Protein AF-A0A1F9VL85-F1 (afdb_monomer)

Mean predicted aligned error: 5.95 Å

pLDDT: mean 85.51, std 13.02, range [32.09, 97.81]

Sequence (182 aa):
MFFSKKSITPEEFVLFLSKQRHYVEVSAISTFQSELSYAGDIDRLKYEALLFAMWLITLTIARSKESFKDYFHIKMIEAFKVNPELKDKFVMELDKRYKAYFKAFEIWMSAPEKGYVLGSVMVEIIKNQNVASIIEGKSPQVGAVEAFKATTLFSSLYKEISDSVEALNKQYKFDLVYNEGK

Radius of gyration: 16.81 Å; Cα contacts (8 Å, |Δi|>4): 173; chains: 1; bounding box: 45×36×45 Å

Secondary structure (DSSP, 8-state):
---PPBP--HHHHHHHHHHHHHHHHHHHHHHHHHTS---S-HHHHHHHHHHHHHHHHHHTS-GGGHHHHHHHHHHHHHHTT--HHHHHHHHHHHHHHHHHHHHHHHHHHH-GGGTHHHHHHHIIIIIS--HHHHHTTPPP---HHHHHHHHHHHHHHHHHHHHHHHHHHHHBS---S-----

Solvent-accessible surface area (backbone atoms only — not comparable to full-atom values): 9984 Å² total; per-residue (Å²): 134,86,77,77,56,42,89,68,54,74,66,62,50,46,52,52,50,52,53,53,29,50,53,43,24,56,51,46,47,48,45,39,44,74,75,61,62,55,83,74,60,65,70,57,38,53,50,40,25,45,50,50,17,55,49,55,53,53,65,47,45,20,81,93,39,55,73,56,52,51,50,46,52,50,54,52,53,59,73,67,66,52,54,72,79,52,39,59,54,48,53,53,54,43,54,57,49,44,55,49,50,50,56,27,46,53,48,22,74,76,34,62,91,45,35,49,52,37,6,22,52,49,44,30,40,51,68,66,63,42,56,64,48,54,71,74,66,47,80,68,93,60,57,72,68,53,12,46,52,40,30,49,53,50,54,52,52,53,47,55,50,42,53,51,52,45,55,47,38,68,51,22,75,51,96,34,65,64,70,80,76,129

Foldseek 3Di:
DPDDFDADDLVNVLVVLVVLLVVQLVLQLCCCVPPVVQPDDSVLLSLLSSLVSLLLSLQFFAPVPVVSNVVSVVVVLVVVVQDPVVSVVSVVVSVLLNVLQVVQVVCCVVPVVSLLSNQLSSCCCNRVVNSVCSVVVHRRPDDSSSSVSSSVSSVVSSVVVNVVVVVSVVRHVDPTGHDPDD

Nearest PDB structures (foldseek):
  5izt-assembly2_B  TM=2.731E-01  e=2.879E+00  Borreliella burgdorferi B31
  8x61-assembly1_C  TM=2.371E-01  e=5.476E+00  Escherichia coli K-12
  7t56-assembly1_B  TM=1.801E-01  e=2.362E+00  Acetivibrio thermocellus
  6m6z-assembly1_D  TM=1.850E-01  e=7.368E+00  Escherichia coli

Structure (mmCIF, N/CA/C/O backbone):
data_AF-A0A1F9VL85-F1
#
_entry.id   AF-A0A1F9VL85-F1
#
loop_
_atom_site.group_PDB
_atom_site.id
_atom_site.type_symbol
_atom_site.label_atom_id
_atom_site.label_alt_id
_atom_site.label_comp_id
_atom_site.label_asym_id
_atom_site.label_entity_id
_atom_site.label_seq_id
_atom_site.pdbx_PDB_ins_code
_atom_site.Cartn_x
_atom_site.Cartn_y
_atom_site.Cartn_z
_atom_site.occupancy
_atom_site.B_iso_or_equiv
_atom_site.auth_seq_id
_atom_site.auth_comp_id
_atom_site.auth_asym_id
_atom_site.auth_atom_id
_atom_site.pdbx_PDB_model_num
ATOM 1 N N . MET A 1 1 ? -26.231 -16.709 23.328 1.00 36.44 1 MET A N 1
ATOM 2 C CA . MET A 1 1 ? -25.308 -15.898 24.154 1.00 36.44 1 MET A CA 1
ATOM 3 C C . MET A 1 1 ? -24.997 -14.614 23.407 1.00 36.44 1 MET A C 1
ATOM 5 O O . MET A 1 1 ? -24.448 -14.691 22.317 1.00 36.44 1 MET A O 1
ATOM 9 N N . PHE A 1 2 ? -25.373 -13.456 23.951 1.00 44.16 2 PHE A N 1
ATOM 10 C CA . PHE A 1 2 ? -24.913 -12.163 23.443 1.00 44.16 2 PHE A CA 1
ATOM 11 C C . PHE A 1 2 ? -23.550 -11.876 24.075 1.00 44.16 2 PHE A C 1
ATOM 13 O O . PHE A 1 2 ? -23.483 -11.435 25.219 1.00 44.16 2 PHE A O 1
ATOM 20 N N . PHE A 1 3 ? -22.460 -12.167 23.367 1.00 52.97 3 PHE A N 1
ATOM 21 C CA . PHE A 1 3 ? -21.158 -11.640 23.766 1.00 52.97 3 PHE A CA 1
ATOM 22 C C . PHE A 1 3 ? -21.190 -10.131 23.521 1.00 52.97 3 PHE A C 1
ATOM 24 O O . PHE A 1 3 ? -21.301 -9.685 22.377 1.00 52.97 3 PHE A O 1
ATOM 31 N N . SER A 1 4 ? -21.161 -9.333 24.589 1.00 65.44 4 SER A N 1
ATOM 32 C CA . SER A 1 4 ? -20.968 -7.895 24.446 1.00 65.44 4 SER A CA 1
ATOM 33 C C . SER A 1 4 ? -19.591 -7.672 23.820 1.00 65.44 4 SER A C 1
ATOM 35 O O . SER A 1 4 ? -18.565 -8.080 24.362 1.00 65.44 4 SER A O 1
ATOM 37 N N . LYS A 1 5 ? -19.572 -7.069 22.627 1.00 71.00 5 LYS A N 1
ATOM 38 C CA . LYS A 1 5 ? -18.331 -6.642 21.969 1.00 71.00 5 LYS A CA 1
ATOM 39 C C . LYS A 1 5 ? -17.504 -5.800 22.948 1.00 71.00 5 LYS A C 1
ATOM 41 O O . LYS A 1 5 ? -18.058 -4.909 23.600 1.00 71.00 5 LYS A O 1
ATOM 46 N N . LYS A 1 6 ? -16.199 -6.068 23.034 1.00 73.12 6 LYS A N 1
ATOM 47 C CA . LYS A 1 6 ? -15.275 -5.296 23.880 1.00 73.12 6 LYS A CA 1
ATOM 48 C C . LYS A 1 6 ? -15.096 -3.884 23.302 1.00 73.12 6 LYS A C 1
ATOM 50 O O . LYS A 1 6 ? -15.248 -3.675 22.095 1.00 73.12 6 LYS A O 1
ATOM 55 N N . SER A 1 7 ? -14.801 -2.904 24.152 1.00 72.38 7 SER A N 1
ATOM 56 C CA . SER A 1 7 ? -14.352 -1.583 23.697 1.00 72.38 7 SER A CA 1
ATOM 57 C C . SER A 1 7 ? -12.905 -1.671 23.212 1.00 72.38 7 SER A C 1
ATOM 59 O O . SER A 1 7 ? -12.110 -2.382 23.821 1.00 72.38 7 SER A O 1
ATOM 61 N N . ILE A 1 8 ? -12.585 -0.951 22.141 1.00 79.19 8 ILE A N 1
ATOM 62 C CA . ILE A 1 8 ? -11.219 -0.718 21.661 1.00 79.19 8 ILE A CA 1
ATOM 63 C C . ILE A 1 8 ? -11.024 0.790 21.547 1.00 79.19 8 ILE A C 1
ATOM 65 O O . ILE A 1 8 ? -11.946 1.491 21.114 1.00 79.19 8 ILE A O 1
ATOM 69 N N . THR A 1 9 ? -9.873 1.303 21.967 1.00 83.12 9 THR A N 1
ATOM 70 C CA . THR A 1 9 ? -9.563 2.724 21.785 1.00 83.12 9 THR A CA 1
ATOM 71 C C . THR A 1 9 ? -9.055 2.995 20.364 1.00 83.12 9 THR A C 1
ATOM 73 O O . THR A 1 9 ? -8.528 2.090 19.704 1.00 83.12 9 THR A O 1
ATOM 76 N N . PRO A 1 10 ? -9.172 4.238 19.861 1.00 82.25 10 PRO A N 1
ATOM 77 C CA . PRO A 1 10 ? -8.535 4.635 18.607 1.00 82.25 10 PRO A CA 1
ATOM 78 C C . PRO A 1 10 ? -7.034 4.309 18.567 1.00 82.25 10 PRO A C 1
ATOM 80 O O . PRO A 1 10 ? -6.529 3.881 17.534 1.00 82.25 10 PRO A O 1
ATOM 83 N N . GLU A 1 11 ? -6.325 4.460 19.686 1.00 86.00 11 GLU A N 1
ATOM 84 C CA . GLU A 1 11 ? -4.888 4.195 19.811 1.00 86.00 11 GLU A CA 1
ATOM 85 C C . GLU A 1 11 ? -4.563 2.705 19.673 1.00 86.00 11 GLU A C 1
ATOM 87 O O . GLU A 1 11 ? -3.646 2.337 18.938 1.00 86.00 11 GLU A O 1
ATOM 92 N N . GLU A 1 12 ? -5.325 1.840 20.347 1.00 85.88 12 GLU A N 1
ATOM 93 C CA . GLU A 1 12 ? -5.186 0.385 20.230 1.00 85.88 12 GLU A CA 1
ATOM 94 C C . GLU A 1 12 ? -5.440 -0.074 18.792 1.00 85.88 12 GLU A C 1
ATOM 96 O O . GLU A 1 12 ? -4.727 -0.933 18.264 1.00 85.88 12 GLU A O 1
ATOM 101 N N . PHE A 1 13 ? -6.419 0.543 18.127 1.00 85.44 13 PHE A N 1
ATOM 102 C CA . PHE A 1 13 ? -6.725 0.245 16.737 1.00 85.44 13 PHE A CA 1
ATOM 103 C C . PHE A 1 13 ? -5.622 0.724 15.783 1.00 85.44 13 PHE A C 1
ATOM 105 O O . PHE A 1 13 ? -5.206 -0.018 14.893 1.00 85.44 13 PHE A O 1
ATOM 112 N N . VAL A 1 14 ? -5.091 1.934 15.978 1.00 89.06 14 VAL A N 1
ATOM 113 C CA . VAL A 1 14 ? -3.943 2.437 15.205 1.00 89.06 14 VAL A CA 1
ATOM 114 C C . VAL A 1 14 ? -2.719 1.544 15.405 1.00 89.06 14 VAL A C 1
ATOM 116 O O . VAL A 1 14 ? -2.014 1.256 14.439 1.00 89.06 14 VAL A O 1
ATOM 119 N N . LEU A 1 15 ? -2.479 1.043 16.620 1.00 90.19 15 LEU A N 1
ATOM 120 C CA . LEU A 1 15 ? -1.400 0.091 16.879 1.00 90.19 15 LEU A CA 1
ATOM 121 C C . LEU A 1 15 ? -1.599 -1.217 16.101 1.00 90.19 15 LEU A C 1
ATOM 123 O O . LEU A 1 15 ? -0.640 -1.744 15.535 1.00 90.19 15 LEU A O 1
ATOM 127 N N . PHE A 1 16 ? -2.829 -1.735 16.045 1.00 91.88 16 PHE A N 1
ATOM 128 C CA . PHE A 1 16 ? -3.160 -2.888 15.211 1.00 91.88 16 PHE A CA 1
ATOM 129 C C . PHE A 1 16 ? -2.879 -2.608 13.726 1.00 91.88 16 PHE A C 1
ATOM 131 O O . PHE A 1 16 ? -2.136 -3.364 13.098 1.00 91.88 16 PHE A O 1
ATOM 138 N N . LEU A 1 17 ? -3.381 -1.496 13.182 1.00 92.06 17 LEU A N 1
ATOM 139 C CA . LEU A 1 17 ? -3.143 -1.117 11.786 1.00 92.06 17 LEU A CA 1
ATOM 140 C C . LEU A 1 17 ? -1.657 -0.890 11.480 1.00 92.06 17 LEU A C 1
ATOM 142 O O . LEU A 1 17 ? -1.193 -1.237 10.400 1.00 92.06 17 LEU A O 1
ATOM 146 N N . SER A 1 18 ? -0.884 -0.361 12.429 1.00 92.12 18 SER A N 1
ATOM 147 C CA . SER A 1 18 ? 0.560 -0.167 12.271 1.00 92.12 18 SER A CA 1
ATOM 148 C C . SER A 1 18 ? 1.317 -1.493 12.132 1.00 92.12 18 SER A C 1
ATOM 150 O O . SER A 1 18 ? 2.278 -1.571 11.360 1.00 92.12 18 SER A O 1
ATOM 152 N N . LYS A 1 19 ? 0.858 -2.556 12.813 1.00 93.50 19 LYS A N 1
ATOM 153 C CA . LYS A 1 19 ? 1.388 -3.918 12.632 1.00 93.50 19 LYS A CA 1
ATOM 154 C C . LYS A 1 19 ? 1.041 -4.472 11.250 1.00 93.50 19 LYS A C 1
ATOM 156 O O . LYS A 1 19 ? 1.925 -5.004 10.587 1.00 93.50 19 LYS A O 1
ATOM 161 N N . GLN A 1 20 ? -0.203 -4.289 10.801 1.00 94.88 20 GLN A N 1
ATOM 162 C CA . GLN A 1 20 ? -0.636 -4.700 9.457 1.00 94.88 20 GLN A CA 1
ATOM 163 C C . GLN A 1 20 ? 0.150 -3.966 8.362 1.00 94.88 20 GLN A C 1
ATOM 165 O O . GLN A 1 20 ? 0.652 -4.585 7.429 1.00 94.88 20 GLN A O 1
ATOM 170 N N . ARG A 1 21 ? 0.360 -2.654 8.518 1.00 95.19 21 ARG A N 1
ATOM 171 C CA . ARG A 1 21 ? 1.222 -1.851 7.641 1.00 95.19 21 ARG A CA 1
ATOM 172 C C . ARG A 1 21 ? 2.633 -2.441 7.557 1.00 95.19 21 ARG A C 1
ATOM 174 O O . ARG A 1 21 ? 3.143 -2.637 6.462 1.00 95.19 21 ARG A O 1
ATOM 181 N N . HIS A 1 22 ? 3.260 -2.742 8.697 1.00 95.25 22 HIS A N 1
ATOM 182 C CA . HIS A 1 22 ? 4.612 -3.305 8.704 1.00 95.25 22 HIS A CA 1
ATOM 183 C C . HIS A 1 22 ? 4.679 -4.667 7.995 1.00 95.25 22 HIS A C 1
ATOM 185 O O . HIS A 1 22 ? 5.624 -4.931 7.256 1.00 95.25 22 HIS A O 1
ATOM 191 N N . TYR A 1 23 ? 3.658 -5.510 8.166 1.00 96.31 23 TYR A N 1
ATOM 192 C CA . TYR A 1 23 ? 3.545 -6.771 7.435 1.00 96.31 23 TYR A CA 1
ATOM 193 C C . TYR A 1 23 ? 3.483 -6.562 5.909 1.00 96.31 23 TYR A C 1
ATOM 195 O O . TYR A 1 23 ? 4.192 -7.245 5.163 1.00 96.31 23 TYR A O 1
ATOM 203 N N . VAL A 1 24 ? 2.711 -5.573 5.443 1.00 97.56 24 VAL A N 1
ATOM 204 C CA . VAL A 1 24 ? 2.657 -5.196 4.018 1.00 97.56 24 VAL A CA 1
ATOM 2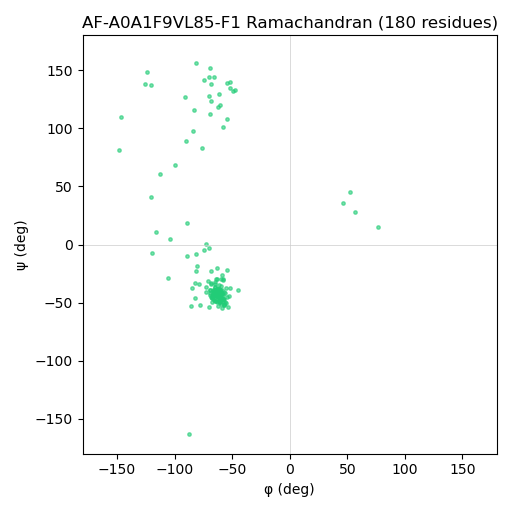05 C C . VAL A 1 24 ? 4.011 -4.721 3.516 1.00 97.56 24 VAL A C 1
ATOM 207 O O . VAL A 1 24 ? 4.428 -5.142 2.443 1.00 97.56 24 VAL A O 1
ATOM 210 N N . GLU A 1 25 ? 4.711 -3.881 4.280 1.00 97.31 25 GLU A N 1
ATOM 211 C CA . GLU A 1 25 ? 6.044 -3.390 3.908 1.00 97.31 25 GLU A CA 1
ATOM 212 C C . GLU A 1 25 ? 7.016 -4.542 3.672 1.00 97.31 25 GLU A C 1
ATOM 214 O O . GLU A 1 25 ? 7.644 -4.614 2.618 1.00 97.31 25 GLU A O 1
ATOM 219 N N . VAL A 1 26 ? 7.112 -5.462 4.635 1.00 97.75 26 VAL A N 1
ATOM 220 C CA . VAL A 1 26 ? 8.016 -6.616 4.561 1.00 97.75 26 VAL A CA 1
ATOM 221 C C . VAL A 1 26 ? 7.673 -7.501 3.362 1.00 97.75 26 VAL A C 1
ATOM 223 O O . VAL A 1 26 ? 8.569 -7.893 2.613 1.00 97.75 26 VAL A O 1
ATOM 226 N N . SER A 1 27 ? 6.384 -7.766 3.145 1.00 97.69 27 SER A N 1
ATOM 227 C CA . SER A 1 27 ? 5.909 -8.593 2.032 1.00 97.69 27 SER A CA 1
ATOM 228 C C . SER A 1 27 ? 6.191 -7.935 0.681 1.00 97.69 27 SER A C 1
ATOM 230 O O . SER A 1 27 ? 6.740 -8.569 -0.216 1.00 97.69 27 SER A O 1
ATOM 232 N N . ALA A 1 28 ? 5.900 -6.637 0.550 1.00 97.38 28 ALA A N 1
ATOM 233 C CA . ALA A 1 28 ? 6.170 -5.882 -0.666 1.00 97.38 28 ALA A CA 1
ATOM 234 C C . ALA A 1 28 ? 7.670 -5.832 -0.974 1.00 97.38 28 ALA A C 1
ATOM 236 O O . ALA A 1 28 ? 8.066 -6.134 -2.096 1.00 97.38 28 ALA A O 1
ATOM 237 N N . ILE A 1 29 ? 8.516 -5.527 0.014 1.00 97.81 29 ILE A N 1
ATOM 238 C CA . ILE A 1 29 ? 9.975 -5.541 -0.160 1.00 97.81 29 ILE A CA 1
ATOM 239 C C . ILE A 1 29 ? 10.433 -6.920 -0.653 1.00 97.81 29 ILE A C 1
ATOM 241 O O . ILE A 1 29 ? 11.135 -7.006 -1.661 1.00 97.81 29 ILE A O 1
ATOM 245 N N . SER A 1 30 ? 9.990 -7.993 0.008 1.00 97.25 30 SER A N 1
ATOM 246 C CA . SER A 1 30 ? 10.383 -9.362 -0.333 1.00 97.25 30 SER A CA 1
ATOM 247 C C . SER A 1 30 ? 9.987 -9.747 -1.760 1.00 97.25 30 SER A C 1
ATOM 249 O O . SER A 1 30 ? 10.839 -10.203 -2.527 1.00 97.25 30 SER A O 1
ATOM 251 N N . THR A 1 31 ? 8.734 -9.512 -2.160 1.00 97.38 31 THR A N 1
ATOM 252 C CA . THR A 1 31 ? 8.251 -9.822 -3.513 1.00 97.38 31 THR A CA 1
ATOM 253 C C . THR A 1 31 ? 8.956 -8.971 -4.567 1.00 97.38 31 THR A C 1
ATOM 255 O O . THR A 1 31 ? 9.368 -9.491 -5.605 1.00 97.38 31 THR A O 1
ATOM 258 N N . PHE A 1 32 ? 9.162 -7.674 -4.316 1.00 97.12 32 PHE A N 1
ATOM 259 C CA . PHE A 1 32 ? 9.842 -6.818 -5.287 1.00 97.12 32 PHE A CA 1
ATOM 260 C C . PHE A 1 32 ? 11.307 -7.218 -5.489 1.00 97.12 32 PHE A C 1
ATOM 262 O O . PHE A 1 32 ? 11.781 -7.234 -6.625 1.00 97.12 32 PHE A O 1
ATOM 269 N N . GLN A 1 33 ? 12.013 -7.606 -4.425 1.00 96.12 33 GLN A N 1
ATOM 270 C CA . GLN A 1 33 ? 13.388 -8.095 -4.533 1.00 96.12 33 GLN A CA 1
ATOM 271 C C . GLN A 1 33 ? 13.464 -9.469 -5.201 1.00 96.12 33 GLN A C 1
ATOM 273 O O . GLN A 1 33 ? 14.207 -9.646 -6.165 1.00 96.12 33 GLN A O 1
ATOM 278 N N . SER A 1 34 ? 12.713 -10.44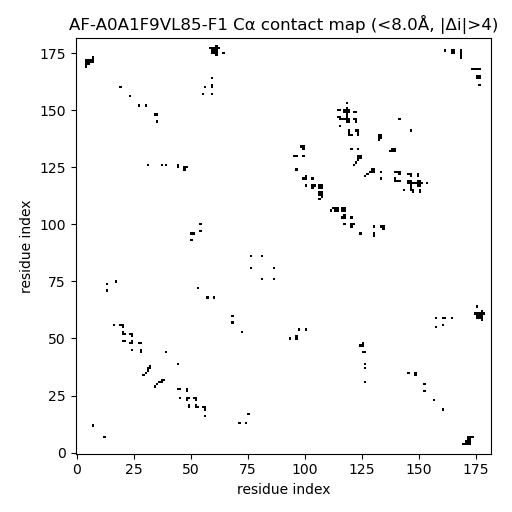2 -4.687 1.00 94.62 34 SER A N 1
ATOM 279 C CA . SER A 1 34 ? 12.899 -11.849 -5.049 1.00 94.62 34 SER A CA 1
ATOM 280 C C . SER A 1 34 ? 12.154 -12.249 -6.322 1.00 94.62 34 SER A C 1
ATOM 282 O O . SER A 1 34 ? 12.688 -13.002 -7.133 1.00 94.62 34 SER A O 1
ATOM 284 N N . GLU A 1 35 ? 10.953 -11.715 -6.549 1.00 94.94 35 GLU A N 1
ATOM 285 C CA . GLU A 1 35 ? 10.088 -12.153 -7.648 1.00 94.94 35 GLU A CA 1
ATOM 286 C C . GLU A 1 35 ? 10.025 -11.170 -8.815 1.00 94.94 35 GLU A C 1
ATOM 288 O O . GLU A 1 35 ? 9.791 -11.598 -9.949 1.00 94.94 35 GLU A O 1
ATOM 293 N N . LEU A 1 36 ? 10.204 -9.873 -8.550 1.00 94.44 36 LEU A N 1
ATOM 294 C CA . LEU A 1 36 ? 10.217 -8.813 -9.568 1.00 94.44 36 LEU A CA 1
ATOM 295 C C . LEU A 1 36 ? 11.629 -8.307 -9.879 1.00 94.44 36 LEU A C 1
ATOM 297 O O . LEU A 1 36 ? 11.778 -7.374 -10.669 1.00 94.44 36 LEU A O 1
ATOM 301 N N . SER A 1 37 ? 12.659 -8.928 -9.296 1.00 93.31 37 SER A N 1
ATOM 302 C CA . SER A 1 37 ? 14.071 -8.646 -9.580 1.00 93.31 37 SER A CA 1
ATOM 303 C C . SER A 1 37 ? 14.419 -7.157 -9.458 1.00 93.31 37 SER A C 1
ATOM 305 O O . SER A 1 37 ? 15.065 -6.580 -10.335 1.00 93.31 37 SER A O 1
ATOM 307 N N . TYR A 1 38 ? 13.945 -6.505 -8.394 1.00 92.50 38 TYR A N 1
ATOM 308 C CA . TYR A 1 38 ? 14.312 -5.126 -8.092 1.00 92.50 38 TYR A CA 1
ATOM 309 C C . TYR A 1 38 ? 15.829 -5.016 -7.880 1.00 92.50 38 TYR A C 1
ATOM 311 O O . TYR A 1 38 ? 16.380 -5.639 -6.974 1.00 92.50 38 TYR A O 1
ATOM 319 N N . ALA A 1 39 ? 16.488 -4.203 -8.706 1.00 90.44 39 ALA A N 1
ATOM 320 C CA . ALA A 1 39 ? 17.942 -4.009 -8.699 1.00 90.44 39 ALA A CA 1
ATOM 321 C C . ALA A 1 39 ? 18.364 -2.572 -8.329 1.00 90.44 39 ALA A C 1
ATOM 323 O O . ALA A 1 39 ? 19.519 -2.198 -8.521 1.00 90.44 39 ALA A O 1
ATOM 324 N N . GLY A 1 40 ? 17.423 -1.748 -7.859 1.00 91.56 40 GLY A N 1
ATOM 325 C CA . GLY A 1 40 ? 17.680 -0.363 -7.468 1.00 91.56 40 GLY A CA 1
ATOM 326 C C . GLY A 1 40 ? 18.131 -0.211 -6.012 1.00 91.56 40 GLY A C 1
ATOM 327 O O . GLY A 1 40 ? 18.514 -1.170 -5.343 1.00 91.56 40 GLY A O 1
ATOM 328 N N . ASP A 1 41 ? 18.036 1.018 -5.509 1.00 95.06 41 ASP A N 1
ATOM 329 C CA . ASP A 1 41 ? 18.356 1.369 -4.123 1.00 95.06 41 ASP A CA 1
ATOM 330 C C . ASP A 1 41 ? 17.345 0.760 -3.128 1.00 95.06 41 ASP A C 1
ATOM 332 O O . ASP A 1 41 ? 16.137 0.997 -3.202 1.00 95.06 41 ASP A O 1
ATOM 336 N N . ILE A 1 42 ? 17.846 -0.014 -2.162 1.00 93.88 42 ILE A N 1
ATOM 337 C CA . ILE A 1 42 ? 17.036 -0.687 -1.141 1.00 93.88 42 ILE A CA 1
ATOM 338 C C . ILE A 1 42 ? 16.323 0.294 -0.211 1.00 93.88 42 ILE A C 1
ATOM 340 O O . ILE A 1 42 ? 15.187 0.031 0.186 1.00 93.88 42 ILE A O 1
ATOM 344 N N . ASP A 1 43 ? 16.937 1.419 0.139 1.00 93.06 43 ASP A N 1
ATOM 345 C CA . ASP A 1 43 ? 16.273 2.405 0.991 1.00 93.06 43 ASP A CA 1
ATOM 346 C C . ASP A 1 43 ? 15.150 3.105 0.230 1.00 93.06 43 ASP A C 1
ATOM 348 O O . ASP A 1 43 ? 14.090 3.398 0.794 1.00 93.06 43 ASP A O 1
ATOM 352 N N . ARG A 1 44 ? 15.313 3.253 -1.087 1.00 92.38 44 ARG A N 1
ATOM 353 C CA . ARG A 1 44 ? 14.236 3.723 -1.952 1.00 92.38 44 ARG A CA 1
ATOM 354 C C . ARG A 1 44 ? 13.108 2.701 -2.092 1.00 92.38 44 ARG A C 1
ATOM 356 O O . ARG A 1 44 ? 11.944 3.097 -2.054 1.00 92.38 44 ARG A O 1
ATOM 363 N N . LEU A 1 45 ? 13.421 1.407 -2.184 1.00 95.50 45 LEU A N 1
ATOM 364 C CA . LEU A 1 45 ? 12.412 0.345 -2.163 1.00 95.50 45 LEU A CA 1
ATOM 365 C C . LEU A 1 45 ? 11.616 0.349 -0.853 1.00 95.50 45 LEU A C 1
ATOM 367 O O . LEU A 1 45 ? 10.388 0.322 -0.889 1.00 95.50 45 LEU A O 1
ATOM 371 N N . LYS A 1 46 ? 12.294 0.430 0.300 1.00 94.69 46 LYS A N 1
ATOM 372 C CA . LYS A 1 46 ? 11.634 0.533 1.613 1.00 94.69 46 LYS A CA 1
ATOM 373 C C . LYS A 1 46 ? 10.707 1.744 1.678 1.00 94.69 46 LYS A C 1
ATOM 375 O O . LYS A 1 46 ? 9.609 1.645 2.217 1.00 94.69 46 LYS A O 1
ATOM 380 N N . TYR A 1 47 ? 11.136 2.873 1.114 1.00 93.12 47 TYR A N 1
ATOM 381 C CA . TYR A 1 47 ? 10.333 4.088 1.061 1.00 93.12 47 TYR A CA 1
ATOM 382 C C . TYR A 1 47 ? 9.051 3.913 0.232 1.00 93.12 47 TYR A C 1
ATOM 384 O O . TYR A 1 47 ? 7.965 4.221 0.717 1.00 93.12 47 TYR A O 1
ATOM 392 N N . GLU A 1 48 ? 9.140 3.379 -0.989 1.00 95.19 48 GLU A N 1
ATOM 393 C CA . GLU A 1 48 ? 7.946 3.156 -1.819 1.00 95.19 48 GLU A CA 1
ATOM 394 C C . GLU A 1 48 ? 7.043 2.046 -1.238 1.00 95.19 48 GLU A C 1
ATOM 396 O O . GLU A 1 48 ? 5.818 2.162 -1.293 1.00 95.19 48 GLU A O 1
ATOM 401 N N . ALA A 1 49 ? 7.619 1.017 -0.601 1.00 96.00 49 ALA A N 1
ATOM 402 C CA . ALA A 1 49 ? 6.868 -0.020 0.111 1.00 96.00 49 ALA A CA 1
ATOM 403 C C . ALA A 1 49 ? 6.093 0.543 1.312 1.00 96.00 49 ALA A C 1
ATOM 405 O O . ALA A 1 49 ? 4.942 0.166 1.523 1.00 96.00 49 ALA A O 1
ATOM 406 N N . LEU A 1 50 ? 6.680 1.484 2.058 1.00 94.50 50 LEU A N 1
ATOM 407 C CA . LEU A 1 50 ? 5.995 2.214 3.125 1.00 94.50 50 LEU A CA 1
ATOM 408 C C . LEU A 1 50 ? 4.789 2.996 2.585 1.00 94.50 50 LEU A C 1
ATOM 410 O O . LEU A 1 50 ? 3.688 2.879 3.124 1.00 94.50 50 LEU A O 1
ATOM 414 N N . LEU A 1 51 ? 4.971 3.774 1.514 1.00 94.56 51 LEU A N 1
ATOM 415 C CA . LEU A 1 51 ? 3.880 4.556 0.919 1.00 94.56 51 LEU A CA 1
ATOM 416 C C . LEU A 1 51 ? 2.756 3.649 0.394 1.00 94.56 51 LEU A C 1
ATOM 418 O O . LEU A 1 51 ? 1.577 3.942 0.600 1.00 94.56 51 LEU A O 1
ATOM 422 N N . PHE A 1 52 ? 3.116 2.528 -0.236 1.00 96.56 52 PHE A N 1
ATOM 423 C CA . PHE A 1 52 ? 2.167 1.500 -0.662 1.00 96.56 52 PHE A CA 1
ATOM 424 C C . PHE A 1 52 ? 1.417 0.877 0.523 1.00 96.56 52 PHE A C 1
ATOM 426 O O . PHE A 1 52 ? 0.195 0.749 0.476 1.00 96.56 52 PHE A O 1
ATOM 433 N N . ALA A 1 53 ? 2.118 0.536 1.606 1.00 96.06 53 ALA A N 1
ATOM 434 C CA . ALA A 1 53 ? 1.508 -0.038 2.798 1.00 96.06 53 ALA A CA 1
ATOM 435 C C . ALA A 1 53 ? 0.514 0.921 3.454 1.00 96.06 53 ALA A C 1
ATOM 437 O O . ALA A 1 53 ? -0.597 0.519 3.796 1.00 96.06 53 ALA A O 1
ATOM 438 N N . MET A 1 54 ? 0.876 2.199 3.588 1.00 94.81 54 MET A N 1
ATOM 439 C CA . MET A 1 54 ? -0.033 3.218 4.116 1.00 94.81 54 MET A CA 1
ATOM 440 C C . MET A 1 54 ? -1.295 3.347 3.253 1.00 94.81 54 MET A C 1
ATOM 442 O O . MET A 1 54 ? -2.404 3.391 3.795 1.00 94.81 54 MET A O 1
ATOM 446 N N . TRP A 1 55 ? -1.144 3.334 1.925 1.00 95.50 55 TRP A N 1
ATOM 447 C CA . TRP A 1 55 ? -2.277 3.363 1.002 1.00 95.50 55 TRP A CA 1
ATOM 448 C C . TRP A 1 55 ? -3.187 2.140 1.170 1.00 95.50 55 TRP A C 1
ATOM 450 O O . TRP A 1 55 ? -4.397 2.293 1.336 1.00 95.50 55 TRP A O 1
ATOM 460 N N . LEU A 1 56 ? -2.614 0.934 1.186 1.00 95.44 56 LEU A N 1
ATOM 461 C CA . LEU A 1 56 ? -3.381 -0.306 1.303 1.00 95.44 56 LEU A CA 1
ATOM 462 C C . LEU A 1 56 ? -4.161 -0.346 2.623 1.00 95.44 56 LEU A C 1
ATOM 464 O O . LEU A 1 56 ? -5.356 -0.629 2.616 1.00 95.44 56 LEU A O 1
ATOM 468 N N . ILE A 1 57 ? -3.538 0.028 3.745 1.00 93.81 57 ILE A N 1
ATOM 469 C CA . ILE A 1 57 ? -4.242 0.144 5.030 1.00 93.81 57 ILE A CA 1
ATOM 470 C C . ILE A 1 57 ? -5.385 1.157 4.950 1.00 93.81 57 ILE A C 1
ATOM 472 O O . ILE A 1 57 ? -6.480 0.884 5.440 1.00 93.81 57 ILE A O 1
ATOM 476 N N . THR A 1 58 ? -5.172 2.290 4.282 1.00 92.38 58 THR A N 1
ATOM 477 C CA . THR A 1 58 ? -6.204 3.322 4.107 1.00 92.38 58 THR A CA 1
ATOM 478 C C . THR A 1 58 ? -7.440 2.788 3.384 1.00 92.38 58 THR A C 1
ATOM 480 O O . THR A 1 58 ? -8.555 3.162 3.749 1.00 92.38 58 THR A O 1
ATOM 483 N N . LEU A 1 59 ? -7.276 1.881 2.411 1.00 91.31 59 LEU A N 1
ATOM 484 C CA . LEU A 1 59 ? -8.401 1.237 1.721 1.00 91.31 59 LEU A CA 1
ATOM 485 C C . LEU A 1 59 ? -9.279 0.392 2.648 1.00 91.31 59 LEU A C 1
ATOM 487 O O . LEU A 1 59 ? -10.474 0.250 2.400 1.00 91.31 59 LEU A O 1
ATOM 491 N N . THR A 1 60 ? -8.696 -0.173 3.704 1.00 87.44 60 THR A N 1
ATOM 492 C CA . THR A 1 60 ? -9.416 -1.040 4.649 1.00 87.44 60 THR A CA 1
ATOM 493 C C . THR A 1 60 ? -10.205 -0.263 5.701 1.00 87.44 60 THR A C 1
ATOM 495 O O . THR A 1 60 ? -10.990 -0.854 6.438 1.00 87.44 60 THR A O 1
ATOM 498 N N . ILE A 1 61 ? -10.030 1.063 5.760 1.00 86.44 61 ILE A N 1
ATOM 499 C CA . ILE A 1 61 ? -10.784 1.959 6.637 1.00 86.44 61 ILE A CA 1
ATOM 500 C C . ILE A 1 61 ? -12.028 2.459 5.891 1.00 86.44 61 ILE A C 1
ATOM 502 O O . ILE A 1 61 ? -11.936 3.035 4.804 1.00 86.44 61 ILE A O 1
ATOM 506 N N . ALA A 1 62 ? -13.201 2.296 6.504 1.00 79.31 62 ALA A N 1
ATOM 507 C CA . ALA A 1 62 ? -14.485 2.686 5.933 1.00 79.31 62 ALA A CA 1
ATOM 508 C C . ALA A 1 62 ? -14.492 4.143 5.444 1.00 79.31 62 ALA A C 1
ATOM 510 O O . ALA A 1 62 ? -14.007 5.056 6.115 1.00 79.31 62 ALA A O 1
ATOM 511 N N . ARG A 1 63 ? -15.129 4.382 4.290 1.00 74.25 63 ARG A N 1
ATOM 512 C CA . ARG A 1 63 ? -15.276 5.728 3.702 1.00 74.25 63 ARG A CA 1
ATOM 513 C C . ARG A 1 63 ? -15.984 6.720 4.627 1.00 74.25 63 ARG A C 1
ATOM 515 O O . ARG A 1 63 ? -15.679 7.898 4.610 1.00 74.25 63 ARG A O 1
ATOM 522 N N . SER A 1 64 ? -16.898 6.257 5.476 1.00 73.56 64 SER A N 1
ATOM 523 C CA . SER A 1 64 ? -17.601 7.115 6.441 1.00 73.56 64 SER A CA 1
ATOM 524 C C . SER A 1 64 ? -16.726 7.585 7.614 1.00 73.56 64 SER A C 1
ATOM 526 O O . SER A 1 64 ? -17.214 8.280 8.503 1.00 73.56 64 SER A O 1
ATOM 528 N N . LYS A 1 65 ? -15.447 7.193 7.652 1.00 82.00 65 LYS A N 1
ATOM 529 C CA . LYS A 1 65 ? -14.531 7.389 8.782 1.00 82.00 65 LYS A CA 1
ATOM 530 C C . LYS A 1 65 ? -13.302 8.207 8.384 1.00 82.00 65 LYS A C 1
ATOM 532 O O . LYS A 1 65 ? -12.195 7.909 8.822 1.00 82.00 65 LYS A O 1
ATOM 537 N N . GLU A 1 66 ? -13.501 9.252 7.582 1.00 84.31 66 GLU A N 1
ATOM 538 C CA . GLU A 1 66 ? -12.427 10.149 7.121 1.00 84.31 66 GLU A CA 1
ATOM 539 C C . GLU A 1 66 ? -11.587 10.708 8.281 1.00 84.31 66 GLU A C 1
ATOM 541 O O . GLU A 1 66 ? -10.366 10.593 8.261 1.00 84.31 66 GLU A O 1
ATOM 546 N N . SER A 1 67 ? -12.216 11.153 9.375 1.00 84.75 67 SER A N 1
ATOM 547 C CA . SER A 1 67 ? -11.484 11.639 10.557 1.00 84.75 67 SER A CA 1
ATOM 548 C C . SER A 1 67 ? -10.561 10.589 11.190 1.00 84.75 67 SER A C 1
ATOM 550 O O . SER A 1 67 ? -9.528 10.931 11.765 1.00 84.75 67 SER A O 1
ATOM 552 N N . PHE A 1 68 ? -10.901 9.302 11.079 1.00 86.25 68 PHE A N 1
ATOM 553 C CA . PHE A 1 68 ? -10.047 8.221 11.562 1.00 86.25 68 PHE A CA 1
ATOM 554 C C . PHE A 1 68 ? -8.899 7.918 10.596 1.00 86.25 68 PHE A C 1
ATOM 556 O O . PHE A 1 68 ? -7.797 7.604 11.046 1.00 86.25 68 PHE A O 1
ATOM 563 N N . LYS A 1 69 ? -9.120 8.052 9.281 1.00 88.31 69 LYS A N 1
ATOM 564 C CA . LYS A 1 69 ? -8.034 7.987 8.294 1.00 88.31 69 LYS A CA 1
ATOM 565 C C . LYS A 1 69 ? -7.020 9.087 8.568 1.00 88.31 69 LYS A C 1
ATOM 567 O O . LYS A 1 69 ? -5.832 8.788 8.652 1.00 88.31 69 LYS A O 1
ATOM 572 N N . ASP A 1 70 ? -7.470 10.322 8.771 1.00 88.50 70 ASP A N 1
ATOM 573 C CA . ASP A 1 70 ? -6.590 11.444 9.108 1.00 88.50 70 ASP A CA 1
ATOM 574 C C . ASP A 1 70 ? -5.804 11.161 10.391 1.00 88.50 70 ASP A C 1
ATOM 576 O O . ASP A 1 70 ? -4.580 11.297 10.421 1.00 88.50 70 ASP A O 1
ATOM 580 N N . TYR A 1 71 ? -6.489 10.673 11.431 1.00 89.44 71 TYR A N 1
ATOM 581 C CA . TYR A 1 71 ? -5.854 10.286 12.688 1.00 89.44 71 TYR A CA 1
ATOM 582 C C . TYR A 1 71 ? -4.766 9.219 12.495 1.00 89.44 71 TYR A C 1
ATOM 584 O O . TYR A 1 71 ? -3.651 9.378 12.998 1.00 89.44 71 TYR A O 1
ATOM 592 N N . PHE A 1 72 ? -5.052 8.162 11.728 1.00 90.88 72 PHE A N 1
ATOM 593 C CA . PHE A 1 72 ? -4.077 7.126 11.391 1.00 90.88 72 PHE A CA 1
ATOM 594 C C . PHE A 1 72 ? -2.852 7.711 10.674 1.00 90.88 72 PHE A C 1
ATOM 596 O O . PHE A 1 72 ? -1.723 7.455 11.094 1.00 90.88 72 PHE A O 1
ATOM 603 N N . HIS A 1 73 ? -3.049 8.537 9.642 1.00 90.44 73 HIS A N 1
ATOM 604 C CA . HIS A 1 73 ? -1.944 9.148 8.898 1.00 90.44 73 HIS A CA 1
ATOM 605 C C . HIS A 1 73 ? -1.086 10.053 9.782 1.00 90.44 73 HIS A C 1
ATOM 607 O O . HIS A 1 73 ? 0.140 9.955 9.735 1.00 90.44 73 HIS A O 1
ATOM 613 N N . ILE A 1 74 ? -1.707 10.883 10.627 1.00 89.50 74 ILE A N 1
ATOM 614 C CA . ILE A 1 74 ? -0.999 11.740 11.587 1.00 89.50 74 ILE A CA 1
ATOM 615 C C . ILE A 1 74 ? -0.123 10.886 12.503 1.00 89.50 74 ILE A C 1
ATOM 617 O O . ILE A 1 74 ? 1.078 11.137 12.604 1.00 89.50 74 ILE A O 1
ATOM 621 N N . LYS A 1 75 ? -0.695 9.842 13.114 1.00 89.88 75 LYS A N 1
ATOM 622 C CA . LYS A 1 75 ? 0.038 8.957 14.029 1.00 89.88 75 LYS A CA 1
ATOM 623 C C . LYS A 1 75 ? 1.189 8.237 13.340 1.00 89.88 75 LYS A C 1
ATOM 625 O O . LYS A 1 75 ? 2.263 8.105 13.926 1.00 89.88 75 LYS A O 1
ATOM 630 N N . MET A 1 76 ? 0.995 7.811 12.095 1.00 88.31 76 MET A N 1
ATOM 631 C CA . MET A 1 76 ? 2.061 7.184 11.326 1.00 88.31 76 MET A CA 1
ATOM 632 C C . MET A 1 76 ? 3.192 8.166 11.024 1.00 88.31 76 MET A C 1
ATOM 634 O O . MET A 1 76 ? 4.350 7.851 11.280 1.00 88.31 76 MET A O 1
ATOM 638 N N . ILE A 1 77 ? 2.869 9.369 10.551 1.00 84.50 77 ILE A N 1
ATOM 639 C CA . ILE A 1 77 ? 3.856 10.410 10.239 1.00 84.50 77 ILE A CA 1
ATOM 640 C C . ILE A 1 77 ? 4.644 10.829 11.492 1.00 84.50 77 ILE A C 1
ATOM 642 O O . ILE A 1 77 ? 5.865 10.971 11.427 1.00 84.50 77 ILE A O 1
ATOM 646 N N . GLU A 1 78 ? 3.974 10.976 12.640 1.00 84.56 78 GLU A N 1
ATOM 647 C CA . GLU A 1 78 ? 4.614 11.251 13.936 1.00 84.56 78 GLU A CA 1
ATOM 648 C C . GLU A 1 78 ? 5.610 10.148 14.329 1.00 84.56 78 GLU A C 1
ATOM 650 O O . GLU A 1 78 ? 6.722 10.443 14.775 1.00 84.56 78 GLU A O 1
ATOM 655 N N . ALA A 1 79 ? 5.248 8.877 14.125 1.00 80.12 79 ALA A N 1
ATOM 656 C CA . ALA A 1 79 ? 6.087 7.735 14.488 1.00 80.12 79 ALA A CA 1
ATOM 657 C C . ALA A 1 79 ? 7.409 7.677 13.704 1.00 80.12 79 ALA A C 1
ATOM 659 O O . ALA A 1 79 ? 8.419 7.217 14.239 1.00 80.12 79 ALA A O 1
ATOM 660 N N . PHE A 1 80 ? 7.437 8.187 12.469 1.00 71.31 80 PHE A N 1
ATOM 661 C CA . PHE A 1 80 ? 8.656 8.238 11.657 1.00 71.31 80 PHE A CA 1
ATOM 662 C C . PHE A 1 80 ? 9.650 9.319 12.090 1.00 71.31 80 PHE A C 1
ATOM 664 O O . PHE A 1 80 ? 10.741 9.379 11.527 1.00 71.31 80 PHE A O 1
ATOM 671 N N . LYS A 1 81 ? 9.306 10.166 13.078 1.00 65.69 81 LYS A N 1
ATOM 672 C CA . LYS A 1 81 ? 10.147 11.285 13.547 1.00 65.69 81 LYS A CA 1
ATOM 673 C C . LYS A 1 81 ? 10.719 12.108 12.387 1.00 65.69 81 LYS A C 1
ATOM 675 O O . LYS A 1 81 ? 11.867 12.551 12.429 1.00 65.69 81 LYS A O 1
ATOM 680 N N . VAL A 1 82 ? 9.927 12.265 11.325 1.00 64.31 82 VAL A N 1
ATOM 681 C CA . VAL A 1 82 ? 10.352 12.979 10.124 1.00 64.31 82 VAL A CA 1
ATOM 682 C C . VAL A 1 82 ? 10.651 14.418 10.529 1.00 64.31 82 VAL A C 1
ATOM 684 O O . VAL A 1 82 ? 9.834 15.050 11.201 1.00 64.31 82 VAL A O 1
ATOM 687 N N . ASN A 1 83 ? 11.823 14.928 10.140 1.00 66.69 83 ASN A N 1
ATOM 688 C CA . ASN A 1 83 ? 12.137 16.352 10.267 1.00 66.69 83 ASN A CA 1
ATOM 689 C C . ASN A 1 83 ? 10.943 17.164 9.713 1.00 66.69 83 ASN A C 1
ATOM 691 O O . ASN A 1 83 ? 10.465 16.812 8.633 1.00 66.69 83 ASN A O 1
ATOM 695 N N . PRO A 1 84 ? 10.444 18.206 10.403 1.00 68.69 84 PRO A N 1
ATOM 696 C CA . PRO A 1 84 ? 9.325 19.020 9.928 1.00 68.69 84 PRO A CA 1
ATOM 697 C C . PRO A 1 84 ? 9.407 19.429 8.447 1.00 68.69 84 PRO A C 1
ATOM 699 O O . PRO A 1 84 ? 8.408 19.336 7.745 1.00 68.69 84 PRO A O 1
ATOM 702 N N . GLU A 1 85 ? 10.591 19.766 7.929 1.00 68.38 85 GLU A N 1
ATOM 703 C CA . GLU A 1 85 ? 10.778 20.108 6.506 1.00 68.38 85 GLU A CA 1
ATOM 704 C C . GLU A 1 85 ? 10.593 18.904 5.564 1.00 68.38 85 GLU A C 1
ATOM 706 O O . GLU A 1 85 ? 10.104 19.019 4.440 1.00 68.38 85 GLU A O 1
ATOM 711 N N . LEU A 1 86 ? 10.965 17.711 6.027 1.00 74.06 86 LEU A N 1
ATOM 712 C CA . LEU A 1 86 ? 10.780 16.461 5.294 1.00 74.06 86 LEU A CA 1
ATOM 713 C C . LEU A 1 86 ? 9.350 15.923 5.426 1.00 74.06 86 LEU A C 1
ATOM 715 O O . LEU A 1 86 ? 8.935 15.113 4.597 1.00 74.06 86 LEU A O 1
ATOM 719 N N . LYS A 1 87 ? 8.590 16.373 6.433 1.00 81.31 87 LYS A N 1
ATOM 720 C CA . LYS A 1 87 ? 7.198 15.972 6.657 1.00 81.31 87 LYS A CA 1
ATOM 721 C C . LYS A 1 87 ? 6.311 16.441 5.511 1.00 81.31 87 LYS A C 1
ATOM 723 O O . LYS A 1 87 ? 5.580 15.629 4.952 1.00 81.31 87 LYS A O 1
ATOM 728 N N . ASP A 1 88 ? 6.416 17.705 5.118 1.00 83.38 88 ASP A N 1
ATOM 729 C CA . ASP A 1 88 ? 5.595 18.255 4.034 1.00 83.38 88 ASP A CA 1
ATOM 730 C C . ASP A 1 88 ? 5.924 17.584 2.699 1.00 83.38 88 ASP A C 1
ATOM 732 O O . ASP A 1 88 ? 5.032 17.188 1.946 1.00 83.38 88 ASP A O 1
ATOM 736 N N . LYS A 1 89 ? 7.216 17.341 2.448 1.00 84.38 89 LYS A N 1
ATOM 737 C CA . LYS A 1 89 ? 7.666 16.569 1.286 1.00 84.38 89 LYS A CA 1
ATOM 738 C C . LYS A 1 89 ? 7.115 15.141 1.305 1.00 84.38 89 LYS A C 1
ATOM 740 O O . LYS A 1 89 ? 6.676 14.651 0.269 1.00 84.38 89 LYS A O 1
ATOM 745 N N . PHE A 1 90 ? 7.120 14.479 2.462 1.00 85.88 90 PHE A N 1
ATOM 746 C CA . PHE A 1 90 ? 6.559 13.138 2.620 1.00 85.88 90 PHE A CA 1
ATOM 747 C C . PHE A 1 90 ? 5.058 13.114 2.323 1.00 85.88 90 PHE A C 1
ATOM 749 O O . PHE A 1 90 ? 4.608 12.270 1.554 1.00 85.88 90 PHE A O 1
ATOM 756 N N . VAL A 1 91 ? 4.295 14.055 2.887 1.00 87.69 91 VAL A N 1
ATOM 757 C CA . VAL A 1 91 ? 2.845 14.169 2.667 1.00 87.69 91 VAL A CA 1
ATOM 758 C C . VAL A 1 91 ? 2.534 14.424 1.192 1.00 87.69 91 VAL A C 1
ATOM 760 O O . VAL A 1 91 ? 1.642 13.789 0.634 1.00 87.69 91 VAL A O 1
ATOM 763 N N . MET A 1 92 ? 3.302 15.293 0.532 1.00 89.25 92 MET A N 1
ATOM 764 C CA . MET A 1 92 ? 3.152 15.557 -0.899 1.00 89.25 92 MET A CA 1
ATOM 765 C C . MET A 1 92 ? 3.441 14.309 -1.748 1.00 89.25 92 MET A C 1
ATOM 767 O O . MET A 1 92 ? 2.693 13.995 -2.676 1.00 89.25 92 MET A O 1
ATOM 771 N N . GLU A 1 93 ? 4.510 13.572 -1.436 1.00 89.75 93 GLU A N 1
ATOM 772 C CA . GLU A 1 93 ? 4.837 12.331 -2.140 1.00 89.75 93 GLU A CA 1
ATOM 773 C C . GLU A 1 93 ? 3.766 11.254 -1.905 1.00 89.75 93 GLU A C 1
ATOM 775 O O . GLU A 1 93 ? 3.402 10.561 -2.859 1.00 89.75 93 GLU A O 1
ATOM 780 N N . LEU A 1 94 ? 3.223 11.156 -0.686 1.00 90.75 94 LEU A N 1
ATOM 781 C CA . LEU A 1 94 ? 2.126 10.257 -0.321 1.00 90.75 94 LEU A CA 1
ATOM 782 C C . LEU A 1 94 ? 0.875 10.541 -1.163 1.00 90.75 94 LEU A C 1
ATOM 784 O O . LEU A 1 94 ? 0.398 9.640 -1.852 1.00 90.75 94 LEU A O 1
ATOM 788 N N . ASP A 1 95 ? 0.400 11.791 -1.183 1.00 90.06 95 ASP A N 1
ATOM 789 C CA . ASP A 1 95 ? -0.766 12.211 -1.977 1.00 90.06 95 ASP A CA 1
ATOM 790 C C . ASP A 1 95 ? -0.581 11.888 -3.469 1.00 90.06 95 ASP A C 1
ATOM 792 O O . ASP A 1 95 ? -1.471 11.345 -4.132 1.00 90.06 95 ASP A O 1
ATOM 796 N N . LYS A 1 96 ? 0.627 12.127 -3.994 1.00 91.12 96 LYS A N 1
ATOM 797 C CA . LYS A 1 96 ? 0.973 11.811 -5.382 1.00 91.12 96 LYS A CA 1
ATOM 798 C C . LYS A 1 96 ? 0.823 10.316 -5.698 1.00 91.12 96 LYS A C 1
ATOM 800 O O . LYS A 1 96 ? 0.246 9.977 -6.732 1.00 91.12 96 LYS A O 1
ATOM 805 N N . ARG A 1 97 ? 1.318 9.417 -4.833 1.00 92.56 97 ARG A N 1
ATOM 806 C CA . ARG A 1 97 ? 1.162 7.957 -5.026 1.00 92.56 97 ARG A CA 1
ATOM 807 C C . ARG A 1 97 ? -0.285 7.535 -4.842 1.00 92.56 97 ARG A C 1
ATOM 809 O O . ARG A 1 97 ? -0.781 6.742 -5.634 1.00 92.56 97 ARG A O 1
ATOM 816 N N . TYR A 1 98 ? -0.966 8.083 -3.838 1.00 93.00 98 TYR A N 1
ATOM 817 C CA . TYR A 1 98 ? -2.355 7.750 -3.537 1.00 93.00 98 TYR A CA 1
ATOM 818 C C . TYR A 1 98 ? -3.248 8.019 -4.740 1.00 93.00 98 TYR A C 1
ATOM 820 O O . TYR A 1 98 ? -3.995 7.133 -5.137 1.00 93.00 98 TYR A O 1
ATOM 828 N N . LYS A 1 99 ? -3.118 9.182 -5.388 1.00 91.25 99 LYS A N 1
ATOM 829 C CA . LYS A 1 99 ? -3.868 9.502 -6.614 1.00 91.25 99 LYS A CA 1
ATOM 830 C C . LYS A 1 99 ? -3.690 8.445 -7.705 1.00 91.25 99 LYS A C 1
ATOM 832 O O . LYS A 1 99 ? -4.670 8.026 -8.318 1.00 91.25 99 LYS A O 1
ATOM 837 N N . ALA A 1 100 ? -2.457 7.995 -7.932 1.00 91.75 100 ALA A N 1
ATOM 838 C CA . ALA A 1 100 ? -2.169 6.963 -8.922 1.00 91.75 100 ALA A CA 1
ATOM 839 C C . ALA A 1 100 ? -2.756 5.599 -8.520 1.00 91.75 100 ALA A C 1
ATOM 841 O O . ALA A 1 100 ? -3.414 4.949 -9.334 1.00 91.75 100 ALA A O 1
ATOM 842 N N . TYR A 1 101 ? -2.571 5.188 -7.264 1.00 94.12 101 TYR A N 1
ATOM 843 C CA . TYR A 1 101 ? -3.078 3.914 -6.766 1.00 94.12 101 TYR A CA 1
ATOM 844 C C . TYR A 1 101 ? -4.608 3.861 -6.703 1.00 94.12 101 TYR A C 1
ATOM 846 O O . TYR A 1 101 ? -5.191 2.884 -7.164 1.00 94.12 101 TYR A O 1
ATOM 854 N N . PHE A 1 102 ? -5.277 4.907 -6.206 1.00 91.81 102 PHE A N 1
ATOM 855 C CA . PHE A 1 102 ? -6.740 4.984 -6.169 1.00 91.81 102 PHE A CA 1
ATOM 856 C C . PHE A 1 102 ? -7.342 4.901 -7.568 1.00 91.81 102 PHE A C 1
ATOM 858 O O . PHE A 1 102 ? -8.232 4.088 -7.785 1.00 91.81 102 PHE A O 1
ATOM 865 N N . LYS A 1 103 ? -6.801 5.650 -8.537 1.00 90.12 103 LYS A N 1
ATOM 866 C CA . LYS A 1 103 ? -7.258 5.580 -9.931 1.00 90.12 103 LYS A CA 1
ATOM 867 C C . LYS A 1 103 ? -7.141 4.160 -10.495 1.00 90.12 103 LYS A C 1
ATOM 869 O O . LYS A 1 103 ? -8.049 3.678 -11.167 1.00 90.12 103 LYS A O 1
ATOM 874 N N . ALA A 1 104 ? -6.029 3.477 -10.226 1.00 90.94 104 ALA A N 1
ATOM 875 C CA . ALA A 1 104 ? -5.821 2.107 -10.685 1.00 90.94 104 ALA A CA 1
ATOM 876 C C . ALA A 1 104 ? -6.750 1.104 -9.978 1.00 90.94 104 ALA A C 1
ATOM 878 O O . ALA A 1 104 ? -7.281 0.194 -10.613 1.00 90.94 104 ALA A O 1
ATOM 879 N N . PHE A 1 105 ? -6.980 1.297 -8.680 1.00 91.69 105 PHE A N 1
ATOM 880 C CA . PHE A 1 105 ? -7.895 0.493 -7.878 1.00 91.69 105 PHE A CA 1
ATOM 881 C C . PHE A 1 105 ? -9.354 0.667 -8.315 1.00 91.69 105 PHE A C 1
ATOM 883 O O . PHE A 1 105 ? -10.065 -0.320 -8.440 1.00 91.69 105 PHE A O 1
ATOM 890 N N . GLU A 1 106 ? -9.799 1.883 -8.630 1.00 90.25 106 GLU A N 1
ATOM 891 C CA . GLU A 1 106 ? -11.142 2.149 -9.168 1.00 90.25 106 GLU A CA 1
ATOM 892 C C . GLU A 1 106 ? -11.374 1.454 -10.517 1.00 90.25 106 GLU A C 1
ATOM 894 O O . GLU A 1 106 ? -12.447 0.892 -10.759 1.00 90.25 106 GLU A O 1
ATOM 899 N N . ILE A 1 107 ? -10.357 1.433 -11.386 1.00 88.88 107 ILE A N 1
ATOM 900 C CA . ILE A 1 107 ? -10.405 0.669 -12.640 1.00 88.88 107 ILE A CA 1
ATOM 901 C C . ILE A 1 107 ? -10.538 -0.827 -12.345 1.00 88.88 107 ILE A C 1
ATOM 903 O O . ILE A 1 107 ? -11.365 -1.489 -12.962 1.00 88.88 107 ILE A O 1
ATOM 907 N N . TRP A 1 108 ? -9.768 -1.360 -11.396 1.00 89.31 108 TRP A N 1
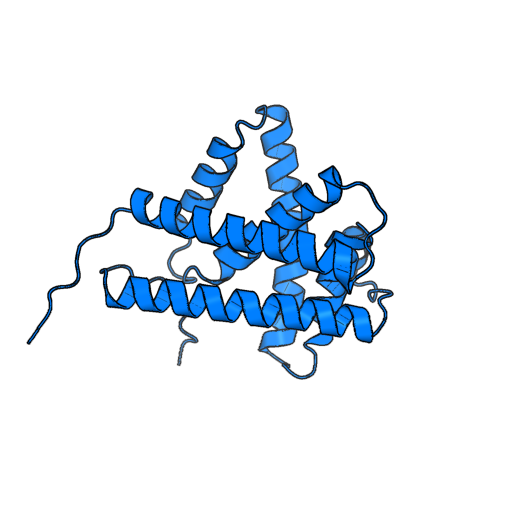ATOM 908 C CA . TRP A 1 108 ? -9.862 -2.771 -11.020 1.00 89.31 108 TRP A CA 1
ATOM 909 C C . TRP A 1 108 ? -11.222 -3.129 -10.404 1.00 89.31 108 TRP A C 1
ATOM 911 O O . TRP A 1 108 ? -11.806 -4.140 -10.774 1.00 89.31 108 TRP A O 1
ATOM 921 N N . MET A 1 109 ? -11.768 -2.283 -9.529 1.00 87.19 109 MET A N 1
ATOM 922 C CA . MET A 1 109 ? -13.081 -2.499 -8.909 1.00 87.19 109 MET A CA 1
ATOM 923 C C . MET A 1 109 ? -14.228 -2.454 -9.926 1.00 87.19 109 MET A C 1
ATOM 925 O O . MET A 1 109 ? -15.191 -3.202 -9.799 1.00 87.19 109 MET A O 1
ATOM 929 N N . SER A 1 110 ? -14.140 -1.585 -10.938 1.00 89.69 110 SER A N 1
ATOM 930 C CA . SER A 1 110 ? -15.157 -1.488 -11.999 1.00 89.69 110 SER A CA 1
ATOM 931 C C . SER A 1 110 ? -14.994 -2.536 -13.105 1.00 89.69 110 SER A C 1
ATOM 933 O O . SER A 1 110 ? -15.960 -2.837 -13.804 1.00 89.69 110 SER A O 1
ATOM 935 N N . ALA A 1 111 ? -13.789 -3.081 -13.267 1.00 87.88 111 ALA A N 1
ATOM 936 C CA . ALA A 1 111 ? -13.429 -4.052 -14.292 1.00 87.88 111 ALA A CA 1
ATOM 937 C C . ALA A 1 111 ? -12.332 -4.999 -13.759 1.00 87.88 111 ALA A C 1
ATOM 939 O O . ALA A 1 111 ? -11.144 -4.783 -14.032 1.00 87.88 111 ALA A O 1
ATOM 940 N N . PRO A 1 112 ? -12.687 -6.043 -12.982 1.00 82.81 112 PRO A N 1
ATOM 941 C CA . PRO A 1 112 ? -11.711 -6.936 -12.351 1.00 82.81 112 PRO A CA 1
ATOM 942 C C . PRO A 1 112 ? -10.766 -7.636 -13.336 1.00 82.81 112 PRO A C 1
ATOM 944 O O . PRO A 1 112 ? -9.604 -7.890 -13.010 1.00 82.81 112 PRO A O 1
ATOM 947 N N . GLU A 1 113 ? -11.215 -7.886 -14.568 1.00 82.31 113 GLU A N 1
ATOM 948 C CA . GLU A 1 113 ? -10.398 -8.417 -15.665 1.00 82.31 113 GLU A CA 1
ATOM 949 C C . GLU A 1 113 ? -9.256 -7.471 -16.073 1.00 82.31 113 GLU A C 1
ATOM 951 O O . GLU A 1 113 ? -8.250 -7.903 -16.637 1.00 82.31 113 GLU A O 1
ATOM 956 N N . LYS A 1 114 ? -9.364 -6.183 -15.722 1.00 84.31 114 LYS A N 1
ATOM 957 C CA . LYS A 1 114 ? -8.309 -5.174 -15.866 1.00 84.31 114 LYS A CA 1
ATOM 958 C C . LYS A 1 114 ? -7.394 -5.084 -14.648 1.00 84.31 114 LYS A C 1
ATOM 960 O O . LYS A 1 114 ? -6.657 -4.110 -14.510 1.00 84.31 114 LYS A O 1
ATOM 965 N N . GLY A 1 115 ? -7.367 -6.100 -13.783 1.00 76.44 115 GLY A N 1
ATOM 966 C CA . GLY A 1 115 ? -6.486 -6.138 -12.611 1.00 76.44 115 GLY A CA 1
ATOM 967 C C . GLY A 1 115 ? -5.000 -5.948 -12.920 1.00 76.44 115 GLY A C 1
ATOM 968 O O . GLY A 1 115 ? -4.259 -5.472 -12.062 1.00 76.44 115 GLY A O 1
ATOM 969 N N . TYR A 1 116 ? -4.562 -6.216 -14.155 1.00 86.81 116 TYR A N 1
ATOM 970 C CA . TYR A 1 116 ? -3.206 -5.901 -14.616 1.00 86.81 116 TYR A CA 1
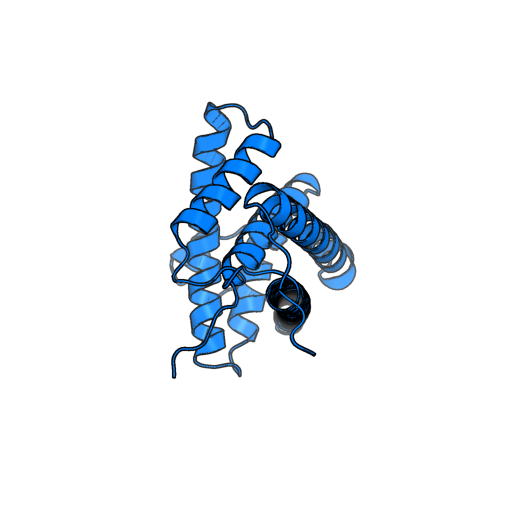ATOM 971 C C . TYR A 1 116 ? -2.867 -4.403 -14.526 1.00 86.81 116 TYR A C 1
ATOM 973 O O . TYR A 1 116 ? -1.694 -4.063 -14.390 1.00 86.81 116 TYR A O 1
ATOM 981 N N . VAL A 1 117 ? -3.855 -3.499 -14.580 1.00 89.88 117 VAL A N 1
ATOM 982 C CA . VAL A 1 117 ? -3.647 -2.045 -14.477 1.00 89.88 117 VAL A CA 1
ATOM 983 C C . VAL A 1 117 ? -3.086 -1.680 -13.105 1.00 89.88 117 VAL A C 1
ATOM 985 O O . VAL A 1 117 ? -2.115 -0.930 -13.024 1.00 89.88 117 VAL A O 1
ATOM 988 N N . LEU A 1 118 ? -3.640 -2.255 -12.034 1.00 92.12 118 LEU A N 1
ATOM 989 C CA . LEU A 1 118 ? -3.169 -2.012 -10.672 1.00 92.12 118 LEU A CA 1
ATOM 990 C C . LEU A 1 118 ? -1.740 -2.519 -10.471 1.00 92.12 118 LEU A C 1
ATOM 992 O O . LEU A 1 118 ? -0.880 -1.764 -10.021 1.00 92.12 118 LEU A O 1
ATOM 996 N N . GLY A 1 119 ? -1.465 -3.757 -10.883 1.00 94.56 119 GLY A N 1
ATOM 997 C CA . GLY A 1 119 ? -0.120 -4.321 -10.816 1.00 94.56 119 GLY A CA 1
ATOM 998 C C . GLY A 1 119 ? 0.891 -3.534 -11.648 1.00 94.56 119 GLY A C 1
ATOM 999 O O . GLY A 1 119 ? 2.000 -3.278 -11.189 1.00 94.56 119 GLY A O 1
ATOM 1000 N N . SER A 1 120 ? 0.496 -3.065 -12.834 1.00 94.75 120 SER A N 1
ATOM 1001 C CA . SER A 1 120 ? 1.353 -2.228 -13.680 1.00 94.75 120 SER A CA 1
ATOM 1002 C C . SER A 1 120 ? 1.689 -0.894 -13.012 1.00 94.75 120 SER A C 1
ATOM 1004 O O . SER A 1 120 ? 2.842 -0.479 -13.027 1.00 94.75 120 SER A O 1
ATOM 1006 N N . VAL A 1 121 ? 0.714 -0.238 -12.374 1.00 94.69 121 VAL A N 1
ATOM 1007 C CA . VAL A 1 121 ? 0.952 1.002 -11.616 1.00 94.69 121 VAL A CA 1
ATOM 1008 C C . VAL A 1 121 ? 1.866 0.751 -10.416 1.00 94.69 121 VAL A C 1
ATOM 1010 O O . VAL A 1 121 ? 2.775 1.541 -10.174 1.00 94.69 121 VAL A O 1
ATOM 1013 N N . MET A 1 122 ? 1.689 -0.359 -9.697 1.00 95.75 122 MET A N 1
ATOM 1014 C CA . MET A 1 122 ? 2.586 -0.736 -8.600 1.00 95.75 122 MET A CA 1
ATOM 1015 C C . MET A 1 122 ? 4.023 -0.945 -9.071 1.00 95.75 122 MET A C 1
ATOM 1017 O O . MET A 1 122 ? 4.942 -0.422 -8.447 1.00 95.75 122 MET A O 1
ATOM 1021 N N . VAL A 1 123 ? 4.233 -1.669 -10.172 1.00 95.81 123 VAL A N 1
ATOM 1022 C CA . VAL A 1 123 ? 5.576 -1.857 -10.739 1.00 95.81 123 VAL A CA 1
ATOM 1023 C C . VAL A 1 123 ? 6.157 -0.519 -11.190 1.00 95.81 123 VAL A C 1
ATOM 1025 O O . VAL A 1 123 ? 7.300 -0.209 -10.857 1.00 95.81 123 VAL A O 1
ATOM 1028 N N . GLU A 1 124 ? 5.372 0.317 -11.866 1.00 94.25 124 GLU A N 1
ATOM 1029 C CA . GLU A 1 124 ? 5.855 1.607 -12.354 1.00 94.25 124 GLU A CA 1
ATOM 1030 C C . GLU A 1 124 ? 6.272 2.543 -11.208 1.00 94.25 124 GLU A C 1
ATOM 1032 O O . GLU A 1 124 ? 7.279 3.239 -11.307 1.00 94.25 124 GLU A O 1
ATOM 1037 N N . ILE A 1 125 ? 5.535 2.539 -10.096 1.00 94.50 125 ILE A N 1
ATOM 1038 C CA . ILE A 1 125 ? 5.827 3.380 -8.930 1.00 94.50 125 ILE A CA 1
ATOM 1039 C C . ILE A 1 125 ? 6.970 2.800 -8.092 1.00 94.50 125 ILE A C 1
ATOM 1041 O O . ILE A 1 125 ? 7.924 3.510 -7.787 1.00 94.50 125 ILE A O 1
ATOM 1045 N N . ILE A 1 126 ? 6.890 1.525 -7.712 1.00 95.12 126 ILE A N 1
ATOM 1046 C CA . ILE A 1 126 ? 7.806 0.926 -6.731 1.00 95.12 126 ILE A CA 1
ATOM 1047 C C . ILE A 1 126 ? 9.121 0.512 -7.397 1.00 95.12 126 ILE A C 1
ATOM 1049 O O . ILE A 1 126 ? 10.199 0.805 -6.879 1.00 95.12 126 ILE A O 1
ATOM 1053 N N . LYS A 1 127 ? 9.048 -0.151 -8.560 1.00 94.31 127 LYS A N 1
ATOM 1054 C CA . LYS A 1 127 ? 10.233 -0.639 -9.276 1.00 94.31 127 LYS A CA 1
ATOM 1055 C C . LYS A 1 127 ? 10.828 0.431 -10.185 1.00 94.31 127 LYS A C 1
ATOM 1057 O O . LYS A 1 127 ? 12.016 0.717 -10.062 1.00 94.31 127 LYS A O 1
ATOM 1062 N N . ASN A 1 128 ? 10.015 1.033 -11.054 1.00 91.69 128 ASN A N 1
ATOM 1063 C CA . ASN A 1 128 ? 10.506 1.972 -12.074 1.00 91.69 128 ASN A CA 1
ATOM 1064 C C . ASN A 1 128 ? 10.564 3.430 -11.587 1.00 91.69 128 ASN A C 1
ATOM 1066 O O . ASN A 1 128 ? 11.137 4.276 -12.268 1.00 91.69 128 ASN A O 1
ATOM 1070 N N . GLN A 1 129 ? 9.996 3.732 -10.412 1.00 87.25 129 GLN A N 1
ATOM 1071 C CA . GLN A 1 129 ? 10.006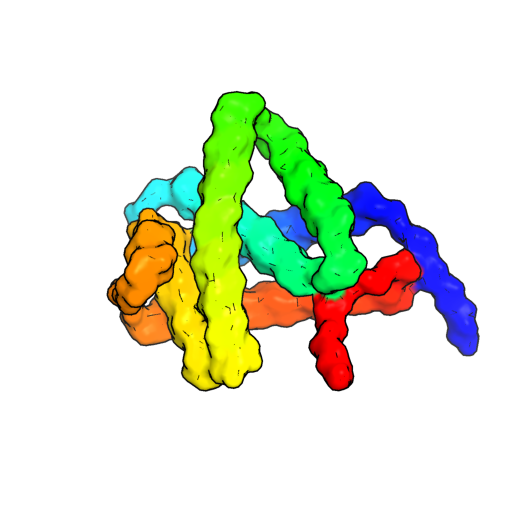 5.062 -9.782 1.00 87.25 129 GLN A CA 1
ATOM 1072 C C . GLN A 1 129 ? 9.409 6.174 -10.653 1.00 87.25 129 GLN A C 1
ATOM 1074 O O . GLN A 1 129 ? 9.735 7.354 -10.512 1.00 87.25 129 GLN A O 1
ATOM 1079 N N . ASN A 1 130 ? 8.482 5.815 -11.534 1.00 87.44 130 ASN A N 1
ATOM 1080 C CA . ASN A 1 130 ? 7.957 6.689 -12.570 1.00 87.44 130 ASN A CA 1
ATOM 1081 C C . ASN A 1 130 ? 6.480 7.036 -12.334 1.00 87.44 130 ASN A C 1
ATOM 1083 O O . ASN A 1 130 ? 5.593 6.793 -13.152 1.00 87.44 130 ASN A O 1
ATOM 1087 N N . VAL A 1 131 ? 6.218 7.678 -11.195 1.00 84.50 131 VAL A N 1
ATOM 1088 C CA . VAL A 1 131 ? 4.865 8.112 -10.799 1.00 84.50 131 VAL A CA 1
ATOM 1089 C C . VAL A 1 131 ? 4.299 9.184 -11.739 1.00 84.50 131 VAL A C 1
ATOM 1091 O O . VAL A 1 131 ? 3.090 9.262 -11.945 1.00 84.50 131 VAL A O 1
ATOM 1094 N N . ALA A 1 132 ? 5.167 10.032 -12.304 1.00 78.38 132 ALA A N 1
ATOM 1095 C CA . ALA A 1 132 ? 4.756 11.137 -13.171 1.00 78.38 132 ALA A CA 1
ATOM 1096 C C . ALA A 1 132 ? 4.053 10.634 -14.439 1.00 78.38 132 ALA A C 1
ATOM 1098 O O . ALA A 1 132 ? 2.993 11.148 -14.785 1.00 78.38 132 ALA A O 1
ATOM 1099 N N . SER A 1 133 ? 4.582 9.577 -15.066 1.00 73.81 133 SER A N 1
ATOM 1100 C CA . SER A 1 133 ? 3.983 9.000 -16.273 1.00 73.81 133 SER A CA 1
ATOM 1101 C C . SER A 1 133 ? 2.544 8.522 -16.053 1.00 73.81 133 SER A C 1
ATOM 1103 O O . SER A 1 133 ? 1.681 8.768 -16.895 1.00 73.81 133 SER A O 1
ATOM 1105 N N . ILE A 1 134 ? 2.259 7.924 -14.892 1.00 79.94 134 ILE A N 1
ATOM 1106 C CA . ILE A 1 134 ? 0.922 7.438 -14.533 1.00 79.94 134 ILE A CA 1
ATOM 1107 C C . ILE A 1 134 ? -0.061 8.599 -14.372 1.00 79.94 134 ILE A C 1
ATOM 1109 O O . ILE A 1 134 ? -1.199 8.536 -14.846 1.00 79.94 134 ILE A O 1
ATOM 1113 N N . ILE A 1 135 ? 0.381 9.678 -13.724 1.00 76.25 135 ILE A N 1
ATOM 1114 C CA . ILE A 1 135 ? -0.436 10.879 -13.503 1.00 76.25 135 ILE A CA 1
ATOM 1115 C C . ILE A 1 135 ? -0.730 11.585 -14.828 1.00 76.25 135 ILE A C 1
ATOM 1117 O O . ILE A 1 135 ? -1.860 12.008 -15.059 1.00 76.25 135 ILE A O 1
ATOM 1121 N N . GLU A 1 136 ? 0.253 11.637 -15.726 1.00 77.06 136 GLU A N 1
ATOM 1122 C CA . GLU A 1 136 ? 0.121 12.168 -17.088 1.00 77.06 136 GLU A CA 1
ATOM 1123 C C . GLU A 1 136 ? -0.734 11.275 -18.009 1.00 77.06 136 GLU A C 1
ATOM 1125 O O . GLU A 1 136 ? -0.970 11.628 -19.163 1.00 77.06 136 GLU A O 1
ATOM 1130 N N . GLY A 1 137 ? -1.209 10.120 -17.526 1.00 73.25 137 GLY A N 1
ATOM 1131 C CA . GLY A 1 137 ? -2.053 9.200 -18.289 1.00 73.25 137 GLY A CA 1
ATOM 1132 C C . GLY A 1 137 ? -1.294 8.363 -19.320 1.00 73.25 137 GLY A C 1
ATOM 1133 O O . GLY A 1 137 ? -1.919 7.760 -20.192 1.00 73.25 137 GLY A O 1
ATOM 1134 N N . LYS A 1 138 ? 0.039 8.304 -19.232 1.00 78.44 138 LYS A N 1
ATOM 1135 C CA . LYS A 1 138 ? 0.847 7.419 -20.075 1.00 78.44 138 LYS A CA 1
ATOM 1136 C C . LYS A 1 138 ? 0.621 5.970 -19.653 1.00 78.44 138 LYS A C 1
ATOM 1138 O O . LYS A 1 138 ? 0.458 5.662 -18.473 1.00 78.44 138 LYS A O 1
ATOM 1143 N N . SER A 1 139 ? 0.616 5.073 -20.636 1.00 73.06 139 SER A N 1
ATOM 1144 C CA . SER A 1 139 ? 0.495 3.639 -20.369 1.00 73.06 139 SER A CA 1
ATOM 1145 C C . SER A 1 139 ? 1.779 3.121 -19.707 1.00 73.06 139 SER A C 1
ATOM 1147 O O . SER A 1 139 ? 2.855 3.349 -20.277 1.00 73.06 139 SER A O 1
ATOM 1149 N N . PRO A 1 140 ? 1.690 2.423 -18.557 1.00 79.12 140 PRO A N 1
ATOM 1150 C CA . PRO A 1 140 ? 2.848 1.788 -17.934 1.00 79.12 140 PRO A CA 1
ATOM 1151 C C . PRO A 1 140 ? 3.560 0.866 -18.927 1.00 79.12 140 PRO A C 1
ATOM 1153 O O . PRO A 1 140 ? 2.907 0.136 -19.675 1.00 79.12 140 PRO A O 1
ATOM 1156 N N . GLN A 1 141 ? 4.891 0.878 -18.924 1.00 82.06 141 GLN A N 1
ATOM 1157 C CA . GLN A 1 141 ? 5.706 0.001 -19.768 1.00 82.06 141 GLN A CA 1
ATOM 1158 C C . GLN A 1 141 ? 6.193 -1.186 -18.932 1.00 82.06 141 GLN A C 1
ATOM 1160 O O . GLN A 1 141 ? 7.368 -1.290 -18.592 1.00 82.06 141 GLN A O 1
ATOM 1165 N N . VAL A 1 142 ? 5.254 -2.052 -18.546 1.00 89.38 142 VAL A N 1
ATOM 1166 C CA . VAL A 1 142 ? 5.482 -3.161 -17.608 1.00 89.38 142 VAL A CA 1
ATOM 1167 C C . VAL A 1 142 ? 5.158 -4.491 -18.281 1.00 89.38 142 VAL A C 1
ATOM 1169 O O . VAL A 1 142 ? 4.151 -4.612 -18.980 1.00 89.38 142 VAL A O 1
ATOM 1172 N N . GLY A 1 143 ? 5.997 -5.509 -18.067 1.00 90.81 143 GLY A N 1
ATOM 1173 C CA . GLY A 1 143 ? 5.743 -6.847 -18.591 1.00 90.81 143 GLY A CA 1
ATOM 1174 C C . GLY A 1 143 ? 4.510 -7.491 -17.949 1.00 90.81 143 GLY A C 1
ATOM 1175 O O . GLY A 1 143 ? 4.269 -7.347 -16.751 1.00 90.81 143 GLY A O 1
ATOM 1176 N N . ALA A 1 144 ? 3.748 -8.273 -18.719 1.00 90.50 144 ALA A N 1
ATOM 1177 C CA . ALA A 1 144 ? 2.519 -8.911 -18.230 1.00 90.50 144 ALA A CA 1
ATOM 1178 C C . ALA A 1 144 ? 2.739 -9.781 -16.974 1.00 90.50 144 ALA A C 1
ATOM 1180 O O . ALA A 1 144 ? 1.912 -9.778 -16.065 1.00 90.50 144 ALA A O 1
ATOM 1181 N N . VAL A 1 145 ? 3.875 -10.486 -16.895 1.00 93.31 145 VAL A N 1
ATOM 1182 C CA . VAL A 1 145 ? 4.241 -11.316 -15.732 1.00 93.31 145 VAL A CA 1
ATOM 1183 C C . VAL A 1 145 ? 4.483 -10.464 -14.484 1.00 93.31 145 VAL A C 1
ATOM 1185 O O . VAL A 1 145 ? 4.071 -10.845 -13.391 1.00 93.31 145 VAL A O 1
ATOM 1188 N N . GLU A 1 146 ? 5.129 -9.309 -14.631 1.00 94.50 146 GLU A N 1
ATOM 1189 C CA . GLU A 1 146 ? 5.399 -8.401 -13.512 1.00 94.50 146 GLU A CA 1
ATOM 1190 C C . GLU A 1 146 ? 4.107 -7.773 -12.996 1.00 94.50 146 GLU A C 1
ATOM 1192 O O . GLU A 1 146 ? 3.854 -7.782 -11.791 1.00 94.50 146 GLU A O 1
ATOM 1197 N N . ALA A 1 147 ? 3.258 -7.303 -13.915 1.00 94.06 147 ALA A N 1
ATOM 1198 C CA . ALA A 1 147 ? 1.939 -6.788 -13.583 1.00 94.06 147 ALA A CA 1
ATOM 1199 C C . ALA A 1 147 ? 1.108 -7.846 -12.843 1.00 94.06 147 ALA A C 1
ATOM 1201 O O . ALA A 1 147 ? 0.551 -7.560 -11.789 1.00 94.06 147 ALA A O 1
ATOM 1202 N N . PHE A 1 148 ? 1.085 -9.088 -13.333 1.00 93.62 148 PHE A N 1
ATOM 1203 C CA . PHE A 1 148 ? 0.361 -10.183 -12.687 1.00 93.62 148 PHE A CA 1
ATOM 1204 C C . PHE A 1 148 ? 0.859 -10.474 -11.263 1.00 93.62 148 PHE A C 1
ATOM 1206 O O . PHE A 1 148 ? 0.050 -10.591 -10.338 1.00 93.62 148 PHE A O 1
ATOM 1213 N N . LYS A 1 149 ? 2.179 -10.556 -11.061 1.00 95.56 149 LYS A N 1
ATOM 1214 C CA . LYS A 1 149 ? 2.780 -10.769 -9.734 1.00 95.56 149 LYS A CA 1
ATOM 1215 C C . LYS A 1 149 ? 2.428 -9.640 -8.767 1.00 95.56 149 LYS A C 1
ATOM 1217 O O . LYS A 1 149 ? 1.997 -9.908 -7.648 1.00 95.56 149 LYS A O 1
ATOM 1222 N N . ALA A 1 150 ? 2.534 -8.388 -9.209 1.00 96.25 150 ALA A N 1
ATOM 1223 C CA . ALA A 1 150 ? 2.184 -7.231 -8.391 1.00 96.25 150 ALA A CA 1
ATOM 1224 C C . ALA A 1 150 ? 0.681 -7.182 -8.051 1.00 96.25 150 ALA A C 1
ATOM 1226 O O . ALA A 1 150 ? 0.321 -6.924 -6.903 1.00 96.25 150 ALA A O 1
ATOM 1227 N N . THR A 1 151 ? -0.205 -7.505 -9.001 1.00 95.19 151 THR A N 1
ATOM 1228 C CA . THR A 1 151 ? -1.651 -7.623 -8.738 1.00 95.19 151 THR A CA 1
ATOM 1229 C C . THR A 1 151 ? -1.957 -8.750 -7.751 1.00 95.19 151 THR A C 1
ATOM 1231 O O . THR A 1 151 ? -2.821 -8.592 -6.886 1.00 95.19 151 THR A O 1
ATOM 1234 N N . THR A 1 152 ? -1.246 -9.877 -7.845 1.00 94.94 152 THR A N 1
ATOM 1235 C CA . THR A 1 152 ? -1.407 -11.017 -6.928 1.00 94.94 152 THR A CA 1
ATOM 1236 C C . THR A 1 152 ? -0.963 -10.649 -5.514 1.00 94.94 152 THR A C 1
ATOM 1238 O O . THR A 1 152 ? -1.702 -10.905 -4.561 1.00 94.94 152 THR A O 1
ATOM 1241 N N . LEU A 1 153 ? 0.187 -9.977 -5.381 1.00 96.81 153 LEU A N 1
ATOM 1242 C CA . LEU A 1 153 ? 0.664 -9.411 -4.119 1.00 96.81 153 LEU A CA 1
ATOM 1243 C C . LEU A 1 153 ? -0.399 -8.499 -3.498 1.00 96.81 153 LEU A C 1
ATOM 1245 O O . LEU A 1 153 ? -0.805 -8.716 -2.359 1.00 96.81 153 LEU A O 1
ATOM 1249 N N . PHE A 1 154 ? -0.892 -7.516 -4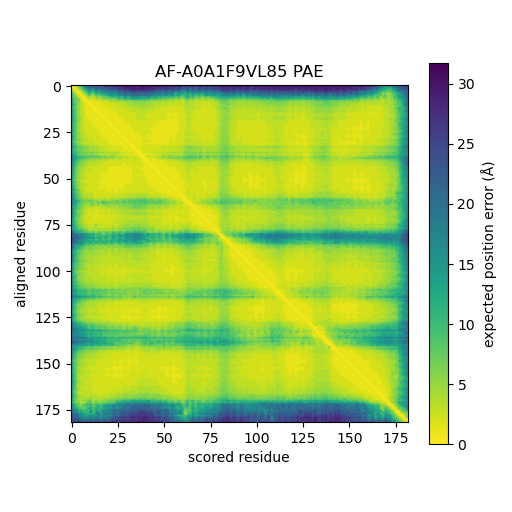.259 1.00 96.06 154 PHE A N 1
ATOM 1250 C CA . PHE A 1 154 ? -1.933 -6.609 -3.783 1.00 96.06 154 PHE A CA 1
ATOM 1251 C C . PHE A 1 154 ? -3.185 -7.356 -3.327 1.00 96.06 154 PHE A C 1
ATOM 1253 O O . PHE A 1 154 ? -3.648 -7.138 -2.213 1.00 96.06 154 PHE A O 1
ATOM 1260 N N . SER A 1 155 ? -3.723 -8.242 -4.166 1.00 93.88 155 SER A N 1
ATOM 1261 C CA . SER A 1 155 ? -4.997 -8.915 -3.894 1.00 93.88 155 SER A CA 1
ATOM 1262 C C . SER A 1 155 ? -4.915 -9.782 -2.638 1.00 93.88 155 SER A C 1
ATOM 1264 O O . SER A 1 155 ? -5.856 -9.820 -1.848 1.00 93.88 155 SER A O 1
ATOM 1266 N N . SER A 1 156 ? -3.772 -10.443 -2.435 1.00 95.69 156 SER A N 1
ATOM 1267 C CA . SER A 1 156 ? -3.525 -11.299 -1.272 1.00 95.69 156 SER A CA 1
ATOM 1268 C C . SER A 1 156 ? -3.450 -10.470 0.009 1.00 95.69 156 SER A C 1
ATOM 1270 O O . SER A 1 156 ? -4.180 -10.742 0.959 1.00 95.69 156 SER A O 1
ATOM 1272 N N . LEU A 1 157 ? -2.649 -9.399 -0.003 1.00 96.75 157 LEU A N 1
ATOM 1273 C CA . LEU A 1 157 ? -2.501 -8.496 1.139 1.00 96.75 157 LEU A CA 1
ATOM 1274 C C . LEU A 1 157 ? -3.799 -7.748 1.463 1.00 96.75 157 LEU A C 1
ATOM 1276 O O . LEU A 1 157 ? -4.174 -7.628 2.627 1.00 96.75 157 LEU A O 1
ATOM 1280 N N . TYR A 1 158 ? -4.507 -7.258 0.443 1.00 94.19 158 TYR A N 1
ATOM 1281 C CA . TYR A 1 158 ? -5.774 -6.555 0.618 1.00 94.19 158 TYR A CA 1
ATOM 1282 C C . TYR A 1 158 ? -6.825 -7.460 1.260 1.00 94.19 158 TYR A C 1
ATOM 1284 O O . TYR A 1 158 ? -7.501 -7.038 2.200 1.00 94.19 158 TYR A O 1
ATOM 1292 N N . LYS A 1 159 ? -6.926 -8.712 0.798 1.00 93.56 159 LYS A N 1
ATOM 1293 C CA . LYS A 1 159 ? -7.826 -9.703 1.388 1.00 93.56 159 LYS A CA 1
ATOM 1294 C C . LYS A 1 159 ? -7.458 -10.002 2.839 1.00 93.56 159 LYS A C 1
ATOM 1296 O O . LYS A 1 159 ? -8.308 -9.871 3.709 1.00 93.56 159 LYS A O 1
ATOM 1301 N N . GLU A 1 160 ? -6.202 -10.347 3.107 1.00 94.75 160 GLU A N 1
ATOM 1302 C CA . GLU A 1 160 ? -5.747 -10.723 4.450 1.00 94.75 160 GLU A CA 1
ATOM 1303 C C . GLU A 1 160 ? -5.982 -9.614 5.483 1.00 94.75 160 GLU A C 1
ATOM 1305 O O . GLU A 1 160 ? -6.450 -9.866 6.598 1.00 94.75 160 GLU A O 1
ATOM 1310 N N . ILE A 1 161 ? -5.711 -8.363 5.106 1.00 93.00 161 ILE A N 1
ATOM 1311 C CA . ILE A 1 161 ? -5.919 -7.226 6.002 1.00 93.00 161 ILE A CA 1
ATOM 1312 C C . ILE A 1 161 ? -7.405 -6.935 6.167 1.00 93.00 161 ILE A C 1
ATOM 1314 O O . ILE A 1 161 ? -7.840 -6.675 7.289 1.00 93.00 161 ILE A O 1
ATOM 1318 N N . SER A 1 162 ? -8.193 -7.008 5.094 1.00 90.50 162 SER A N 1
ATOM 1319 C CA . SER A 1 162 ? -9.646 -6.820 5.178 1.00 90.50 162 SER A CA 1
ATOM 1320 C C . SER A 1 162 ? -10.285 -7.862 6.100 1.00 90.50 162 SER A C 1
ATOM 1322 O O . SER A 1 162 ? -11.039 -7.488 6.999 1.00 90.50 162 SER A O 1
ATOM 1324 N N . ASP A 1 163 ? -9.900 -9.134 5.968 1.00 90.81 163 ASP A N 1
ATOM 1325 C CA . ASP A 1 163 ? -10.350 -10.233 6.831 1.00 90.81 163 ASP A CA 1
ATOM 1326 C C . ASP A 1 163 ? -9.924 -10.001 8.293 1.00 90.81 163 ASP A C 1
ATOM 1328 O O . ASP A 1 163 ? -10.711 -10.191 9.226 1.00 90.81 163 ASP A O 1
ATOM 1332 N N . SER A 1 164 ? -8.693 -9.526 8.511 1.00 90.06 164 SER A N 1
ATOM 1333 C CA . SER A 1 164 ? -8.170 -9.212 9.846 1.00 90.06 164 SER A CA 1
ATOM 1334 C C . SER A 1 164 ? -8.906 -8.037 10.503 1.00 90.06 164 SER A C 1
ATOM 1336 O O . SER A 1 164 ? -9.230 -8.094 11.692 1.00 90.06 164 SER A O 1
ATOM 1338 N N . VAL A 1 165 ? -9.209 -6.980 9.742 1.00 86.81 165 VAL A N 1
ATOM 1339 C CA . VAL A 1 165 ? -10.008 -5.831 10.196 1.00 86.81 165 VAL A CA 1
ATOM 1340 C C . VAL A 1 165 ? -11.448 -6.259 10.480 1.00 86.81 165 VAL A C 1
ATOM 1342 O O . VAL A 1 165 ? -12.011 -5.868 11.501 1.00 86.81 165 VAL A O 1
ATOM 1345 N N . GLU A 1 166 ? -12.050 -7.100 9.638 1.00 85.56 166 GLU A N 1
ATOM 1346 C CA . GLU A 1 166 ? -13.399 -7.624 9.864 1.00 85.56 166 GLU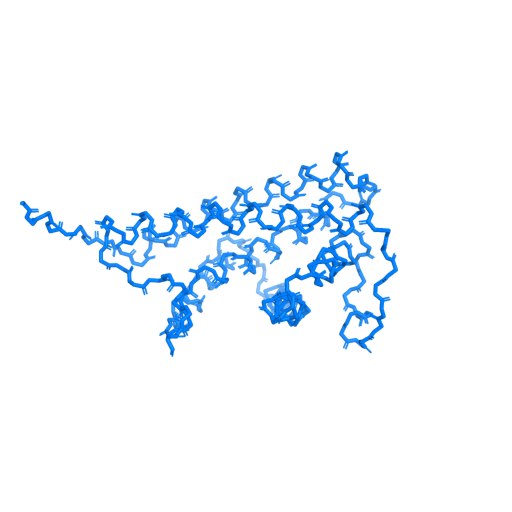 A CA 1
ATOM 1347 C C . GLU A 1 166 ? -13.463 -8.500 11.124 1.00 85.56 166 GLU A C 1
ATOM 1349 O O . GLU A 1 166 ? -14.376 -8.350 11.942 1.00 85.56 166 GLU A O 1
ATOM 1354 N N . ALA A 1 167 ? -12.480 -9.380 11.329 1.00 86.31 167 ALA A N 1
ATOM 1355 C CA . ALA A 1 167 ? -12.370 -10.190 12.537 1.00 86.31 167 ALA A CA 1
ATOM 1356 C C . ALA A 1 167 ? -12.264 -9.313 13.792 1.00 86.31 167 ALA A C 1
ATOM 1358 O O . ALA A 1 167 ? -12.950 -9.568 14.788 1.00 86.31 167 ALA A O 1
ATOM 1359 N N . LEU A 1 168 ? -11.477 -8.236 13.728 1.00 83.75 168 LEU A N 1
ATOM 1360 C CA . LEU A 1 168 ? -11.371 -7.266 14.812 1.00 83.75 168 LEU A CA 1
ATOM 1361 C C . LEU A 1 168 ? -12.710 -6.543 15.046 1.00 83.75 168 LEU A C 1
ATOM 1363 O O . LEU A 1 168 ? -13.170 -6.462 16.182 1.00 83.75 168 LEU A O 1
ATOM 1367 N N . ASN A 1 169 ? -13.412 -6.127 13.991 1.00 77.69 169 ASN A N 1
ATOM 1368 C CA . ASN A 1 169 ? -14.726 -5.474 14.084 1.00 77.69 169 ASN A CA 1
ATOM 1369 C C . ASN A 1 169 ? -15.843 -6.417 14.579 1.00 77.69 169 ASN A C 1
ATOM 1371 O O . ASN A 1 169 ? -16.863 -5.969 15.114 1.00 77.69 169 ASN A O 1
ATOM 1375 N N . LYS A 1 170 ? -15.686 -7.739 14.435 1.00 80.94 170 LYS A N 1
ATOM 1376 C CA . LYS A 1 170 ? -16.576 -8.737 15.059 1.00 80.94 170 LYS A CA 1
ATOM 1377 C C . LYS A 1 170 ? -16.348 -8.824 16.569 1.00 80.94 170 LYS A C 1
ATOM 1379 O O . LYS A 1 170 ? -17.317 -8.970 17.313 1.00 80.94 170 LYS A O 1
ATOM 1384 N N . GLN A 1 171 ? -15.101 -8.689 17.020 1.00 78.12 171 GLN A N 1
ATOM 1385 C CA . GLN A 1 171 ? -14.716 -8.769 18.435 1.00 78.12 171 GLN A CA 1
ATOM 1386 C C . GLN A 1 171 ? -14.926 -7.447 19.197 1.00 78.12 171 GLN A C 1
ATOM 1388 O O . GLN A 1 171 ? -15.288 -7.458 20.379 1.00 78.12 171 GLN A O 1
ATOM 1393 N N . TYR A 1 172 ? -14.752 -6.314 18.513 1.00 73.62 172 TYR A N 1
ATOM 1394 C CA . TYR A 1 172 ? -14.770 -4.969 19.084 1.00 73.62 172 TYR A CA 1
ATOM 1395 C C . TYR A 1 172 ? -15.811 -4.075 18.398 1.00 73.62 172 TYR A C 1
ATOM 1397 O O . TYR A 1 172 ? -16.115 -4.240 17.218 1.00 73.62 172 TYR A O 1
ATOM 1405 N N . LYS A 1 173 ? -16.410 -3.122 19.126 1.00 64.12 173 LYS A N 1
ATOM 1406 C CA . LYS A 1 173 ? -17.337 -2.139 18.525 1.00 64.12 173 LYS A CA 1
ATOM 1407 C C . LYS A 1 173 ? -16.557 -1.072 17.755 1.00 64.12 173 LYS A C 1
ATOM 1409 O O . LYS A 1 173 ? -16.303 0.004 18.286 1.00 64.12 173 LYS A O 1
ATOM 1414 N N . PHE A 1 174 ? -16.194 -1.364 16.514 1.00 64.12 174 PHE A N 1
ATOM 1415 C CA . PHE A 1 174 ? -15.590 -0.391 15.614 1.00 64.12 174 PHE A CA 1
ATOM 1416 C C . PHE A 1 174 ? -16.056 -0.711 14.190 1.00 64.12 174 PHE A C 1
ATOM 1418 O O . PHE A 1 174 ? -15.745 -1.765 13.657 1.00 64.12 174 PHE A O 1
ATOM 1425 N N . ASP A 1 175 ? -16.900 0.129 13.595 1.00 61.97 175 ASP A N 1
ATOM 1426 C CA . ASP A 1 175 ? -17.438 -0.130 12.253 1.00 61.97 175 ASP A CA 1
ATOM 1427 C C . ASP A 1 175 ? -16.497 0.489 11.214 1.00 61.97 175 ASP A C 1
ATOM 1429 O O . ASP A 1 175 ? -16.635 1.668 10.874 1.00 61.97 175 ASP A O 1
ATOM 1433 N N . LEU A 1 176 ? -15.497 -0.286 10.773 1.00 63.00 176 LEU A N 1
ATOM 1434 C CA . LEU A 1 176 ? -14.464 0.170 9.836 1.00 63.00 176 LEU A CA 1
ATOM 1435 C C . LEU A 1 176 ? -14.378 -0.587 8.511 1.00 63.00 176 LEU A C 1
ATOM 1437 O O . LEU A 1 176 ? -13.629 -0.140 7.654 1.00 63.00 176 LEU A O 1
ATOM 1441 N N . VAL A 1 177 ? -15.100 -1.687 8.300 1.00 53.25 177 VAL A N 1
ATOM 1442 C CA . VAL A 1 177 ? -15.002 -2.393 7.009 1.00 53.25 177 VAL A CA 1
ATOM 1443 C C . VAL A 1 177 ? -15.613 -1.532 5.903 1.00 53.25 177 VAL A C 1
ATOM 1445 O O . VAL A 1 177 ? -16.670 -0.922 6.089 1.00 53.25 177 VAL A O 1
ATOM 1448 N N . TYR A 1 178 ? -14.951 -1.489 4.747 1.00 45.12 178 TYR A N 1
ATOM 1449 C CA . TYR A 1 178 ? -15.546 -0.998 3.511 1.00 45.12 178 TYR A CA 1
ATOM 1450 C C . TYR A 1 178 ? -16.801 -1.828 3.193 1.00 45.12 178 TYR A C 1
ATOM 1452 O O . TYR A 1 178 ? -16.704 -2.957 2.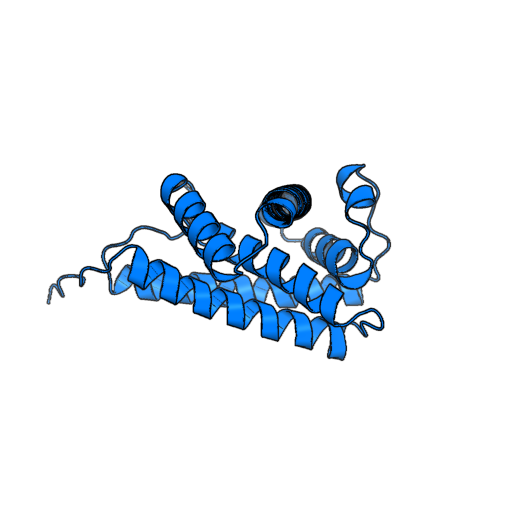727 1.00 45.12 178 TYR A O 1
ATOM 1460 N N . ASN A 1 179 ? -17.984 -1.284 3.486 1.00 44.56 179 ASN 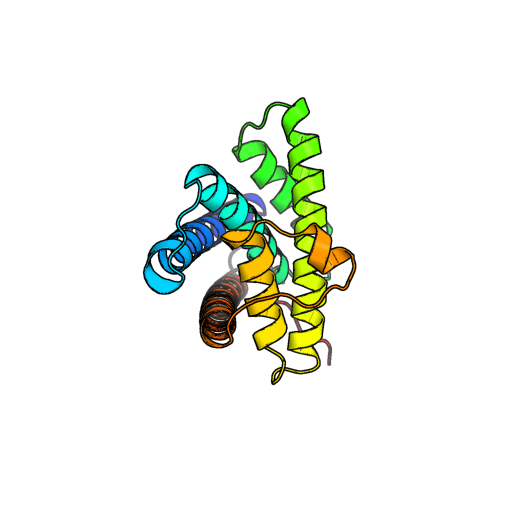A N 1
ATOM 1461 C CA . ASN A 1 179 ? -19.232 -1.815 2.954 1.00 44.56 179 ASN A CA 1
ATOM 1462 C C . ASN A 1 179 ? -19.411 -1.219 1.563 1.00 44.56 179 ASN A C 1
ATOM 1464 O O . ASN A 1 179 ? -19.592 -0.005 1.432 1.00 44.56 179 ASN A O 1
ATOM 1468 N N . GLU A 1 180 ? -19.385 -2.071 0.540 1.00 38.78 180 GLU A N 1
ATOM 1469 C CA . GLU A 1 180 ? -20.072 -1.763 -0.707 1.00 38.78 180 GLU A CA 1
ATOM 1470 C C . GLU A 1 180 ? -21.516 -1.454 -0.321 1.00 38.78 180 GLU A C 1
ATOM 1472 O O . GLU A 1 180 ? -22.245 -2.314 0.179 1.00 38.78 180 GLU A O 1
ATOM 1477 N N . GLY A 1 181 ? -21.888 -0.177 -0.411 1.00 36.28 181 GLY A N 1
ATOM 1478 C CA . GLY A 1 181 ? -23.280 0.209 -0.278 1.00 36.28 181 GLY A CA 1
ATOM 1479 C C . GLY A 1 181 ? -24.101 -0.687 -1.198 1.00 36.28 181 GLY A C 1
ATOM 1480 O O . GLY A 1 181 ? -23.716 -0.904 -2.346 1.00 36.28 181 GLY A O 1
ATOM 1481 N N . LYS A 1 182 ? -25.185 -1.240 -0.654 1.00 32.09 182 LYS A N 1
ATOM 1482 C CA . LYS A 1 182 ? -26.277 -1.765 -1.471 1.00 32.09 182 LYS A CA 1
ATOM 1483 C C . LYS A 1 182 ? -26.689 -0.751 -2.532 1.00 32.09 182 LYS A C 1
ATOM 1485 O O . LYS A 1 182 ? -26.681 0.458 -2.199 1.00 32.09 182 LYS A O 1
#